Protein AF-X6M9N1-F1 (afdb_monomer_lite)

Organism: Reticulomyxa filosa (NCBI:txid46433)

Sequence (255 aa):
MNSKRDEAGRFLLATVVEKLGSQLRVHYEGWSSKWDVTSDYTKEINRFASARSISSRPAHRLQHLNNDDWVDIFLHKSSQWVTAQIKRKDQGSGQVQVSYELDQRTLLVWMHLDDVSNVVDARSKTDPSQVQSMYDYSHLSGLDANSNVGLDTGLNARSGVSPIQMQATTQPKLQDKTAHLLMDGKTVQVKMKELTLSELQDLIYEHVLKDKTWNDQMMLQIRDSQNNVVQTDKSVINAIGSGLSRFTLDWVSYG

Structure (mmCIF, N/CA/C/O backbone):
data_AF-X6M9N1-F1
#
_entry.id   AF-X6M9N1-F1
#
loop_
_atom_site.group_PDB
_atom_site.id
_atom_site.type_symbol
_atom_site.label_atom_id
_atom_site.label_alt_id
_atom_site.label_comp_id
_atom_site.label_asym_id
_atom_site.label_entity_id
_atom_site.label_seq_id
_atom_site.pdbx_PDB_ins_code
_atom_site.Cartn_x
_atom_site.Cartn_y
_atom_site.Cartn_z
_atom_site.occupancy
_atom_site.B_iso_or_equiv
_atom_site.auth_seq_id
_atom_site.auth_comp_id
_atom_site.auth_asym_id
_atom_site.auth_atom_id
_atom_site.pdbx_PDB_model_num
ATOM 1 N N . MET A 1 1 ? -19.467 -1.217 6.133 1.00 73.56 1 MET A N 1
ATOM 2 C CA . MET A 1 1 ? -18.406 -2.088 5.578 1.00 73.56 1 MET A CA 1
ATOM 3 C C . MET A 1 1 ? -17.242 -1.207 5.173 1.00 73.56 1 MET A C 1
ATOM 5 O O . MET A 1 1 ? -17.496 -0.114 4.683 1.00 73.56 1 MET A O 1
ATOM 9 N N . ASN A 1 2 ? -16.007 -1.663 5.375 1.00 89.50 2 ASN A N 1
ATOM 10 C CA . ASN A 1 2 ? -14.780 -0.936 5.034 1.00 89.50 2 ASN A CA 1
ATOM 11 C C . ASN A 1 2 ? -13.831 -1.862 4.261 1.00 89.50 2 ASN A C 1
ATOM 13 O O . ASN A 1 2 ? -14.064 -3.064 4.180 1.00 89.50 2 ASN A O 1
ATOM 17 N N . SER A 1 3 ? -12.755 -1.327 3.697 1.00 88.06 3 SER A N 1
ATOM 18 C CA . SER A 1 3 ? -11.610 -2.142 3.280 1.00 88.06 3 SER A CA 1
ATOM 19 C C . SER A 1 3 ? -10.471 -1.930 4.271 1.00 88.06 3 SER A C 1
ATOM 21 O O . SER A 1 3 ? -10.265 -0.802 4.723 1.00 88.06 3 SER A O 1
ATOM 23 N N . LYS A 1 4 ? -9.721 -2.985 4.596 1.00 95.12 4 LYS A N 1
ATOM 24 C CA . LYS A 1 4 ? -8.526 -2.884 5.442 1.00 95.12 4 LYS A CA 1
ATOM 25 C C . LYS A 1 4 ? -7.326 -3.530 4.756 1.00 95.12 4 LYS A C 1
ATOM 27 O O . LYS A 1 4 ? -7.447 -4.613 4.189 1.00 95.12 4 LYS A O 1
ATOM 32 N N . ARG A 1 5 ? -6.178 -2.857 4.822 1.00 94.25 5 ARG A N 1
ATOM 33 C CA . ARG A 1 5 ? -4.874 -3.363 4.403 1.00 94.25 5 ARG A CA 1
ATOM 34 C C . ARG A 1 5 ? -4.368 -4.407 5.403 1.00 94.25 5 ARG A C 1
ATOM 36 O O . ARG A 1 5 ? -4.173 -4.078 6.578 1.00 94.25 5 ARG A O 1
ATOM 43 N N . ASP A 1 6 ? -4.143 -5.635 4.949 1.00 93.75 6 ASP A N 1
ATOM 44 C CA . ASP A 1 6 ? -3.548 -6.715 5.742 1.00 93.75 6 ASP A CA 1
ATOM 45 C C . ASP A 1 6 ? -2.047 -6.470 6.018 1.00 93.75 6 ASP A C 1
ATOM 47 O O . ASP A 1 6 ? -1.523 -5.383 5.766 1.00 93.75 6 ASP A O 1
ATOM 51 N N . GLU A 1 7 ? -1.356 -7.434 6.627 1.00 90.88 7 GLU A N 1
ATOM 52 C CA . GLU A 1 7 ? 0.084 -7.319 6.916 1.00 90.88 7 GLU A CA 1
ATOM 53 C C . GLU A 1 7 ? 0.965 -7.475 5.669 1.00 90.88 7 GLU A C 1
ATOM 55 O O . GLU A 1 7 ? 2.083 -6.965 5.641 1.00 90.88 7 GLU A O 1
ATOM 60 N N . ALA A 1 8 ? 0.450 -8.118 4.618 1.00 90.50 8 ALA A N 1
ATOM 61 C CA . ALA A 1 8 ? 1.124 -8.258 3.330 1.00 90.50 8 ALA A CA 1
ATOM 62 C C . ALA A 1 8 ? 0.919 -7.032 2.413 1.00 90.50 8 ALA A C 1
ATOM 64 O O . ALA A 1 8 ? 1.486 -6.967 1.319 1.00 90.50 8 ALA A O 1
ATOM 65 N N . GLY A 1 9 ? 0.113 -6.055 2.841 1.00 93.50 9 GLY A N 1
ATOM 66 C CA . GLY A 1 9 ? -0.172 -4.822 2.111 1.00 93.50 9 GLY A CA 1
ATOM 67 C C . GLY A 1 9 ? -1.422 -4.868 1.227 1.00 93.50 9 GLY A C 1
ATOM 68 O O . GLY A 1 9 ? -1.720 -3.878 0.556 1.00 93.50 9 GLY A O 1
ATOM 69 N N . ARG A 1 10 ? -2.176 -5.974 1.216 1.00 96.88 10 ARG A N 1
ATOM 70 C CA . ARG A 1 10 ? -3.365 -6.146 0.371 1.00 96.88 10 ARG A CA 1
ATOM 71 C C . ARG A 1 10 ? -4.582 -5.541 1.048 1.00 96.88 10 ARG A C 1
ATOM 73 O O . ARG A 1 10 ? -4.859 -5.825 2.209 1.00 96.88 10 ARG A O 1
ATOM 80 N N . PHE A 1 11 ? -5.351 -4.736 0.324 1.00 97.62 11 PHE A N 1
ATOM 81 C CA . PHE A 1 11 ? -6.665 -4.302 0.779 1.00 97.62 11 PHE A CA 1
ATOM 82 C C . PHE A 1 11 ? -7.691 -5.402 0.548 1.00 97.62 11 PHE A C 1
ATOM 84 O O . PHE A 1 11 ? -7.965 -5.798 -0.587 1.00 97.62 11 PHE A O 1
ATOM 91 N N . LEU A 1 12 ? -8.299 -5.844 1.641 1.00 97.00 12 LEU A N 1
ATOM 92 C CA . LEU A 1 12 ? -9.369 -6.829 1.658 1.00 97.00 12 LEU A CA 1
ATOM 93 C C . LEU A 1 12 ? -10.668 -6.166 2.112 1.00 97.00 12 LEU A C 1
ATOM 95 O O . LEU A 1 12 ? -10.651 -5.195 2.878 1.00 97.00 12 LEU A O 1
ATOM 99 N N . LEU A 1 13 ? -11.797 -6.681 1.629 1.00 97.44 13 LEU A N 1
ATOM 100 C CA . LEU A 1 13 ? -13.107 -6.273 2.121 1.00 97.44 13 LEU A CA 1
ATOM 101 C C . LEU A 1 13 ? -13.276 -6.781 3.557 1.00 97.44 13 LEU A C 1
ATOM 103 O O . LEU A 1 13 ? -12.938 -7.925 3.868 1.00 97.44 13 LEU A O 1
ATOM 107 N N . ALA A 1 14 ? -13.728 -5.904 4.450 1.00 97.56 14 ALA A N 1
ATOM 108 C CA . ALA A 1 14 ? -13.761 -6.187 5.872 1.00 97.56 14 ALA A CA 1
ATOM 109 C C . ALA A 1 14 ? -14.935 -5.506 6.589 1.00 97.56 14 ALA A C 1
ATOM 111 O O . ALA A 1 14 ? -15.445 -4.448 6.197 1.00 97.56 14 ALA A O 1
ATOM 112 N N . THR A 1 15 ? -15.348 -6.104 7.700 1.00 97.81 15 THR A N 1
ATOM 113 C CA . THR A 1 15 ? -16.402 -5.583 8.568 1.00 97.81 15 THR A CA 1
ATOM 114 C C . THR A 1 15 ? -15.845 -5.346 9.963 1.00 97.81 15 THR A C 1
ATOM 116 O O . THR A 1 15 ? -15.113 -6.169 10.503 1.00 97.81 15 THR A O 1
ATOM 119 N N . VAL A 1 16 ? -16.175 -4.197 10.552 1.00 98.00 16 VAL A N 1
ATOM 120 C CA . VAL A 1 16 ? -15.885 -3.930 11.964 1.00 98.00 16 VAL A CA 1
ATOM 121 C C . VAL A 1 16 ? -16.892 -4.725 12.787 1.00 98.00 16 VAL A C 1
ATOM 123 O O . VAL A 1 16 ? -18.089 -4.468 12.683 1.00 98.00 16 VAL A O 1
ATOM 126 N N . VAL A 1 17 ? -16.411 -5.693 13.565 1.00 98.25 17 VAL A N 1
ATOM 127 C CA . VAL A 1 17 ? -17.255 -6.553 14.414 1.00 98.25 17 VAL A CA 1
ATOM 128 C C . VAL A 1 17 ? -17.319 -6.062 15.857 1.00 98.25 17 VAL A C 1
ATOM 130 O O . VAL A 1 17 ? -18.254 -6.393 16.575 1.00 98.25 17 VAL A O 1
ATOM 133 N N . GLU A 1 18 ? -16.353 -5.244 16.278 1.00 98.38 18 GLU A N 1
ATOM 134 C CA . GLU A 1 18 ? -16.309 -4.658 17.618 1.00 98.38 18 GLU A CA 1
ATOM 135 C C . GLU A 1 18 ? -15.546 -3.331 17.599 1.00 98.38 18 GLU A C 1
ATOM 137 O O . GLU A 1 18 ? -14.590 -3.166 16.835 1.00 98.38 18 GLU A O 1
ATOM 142 N N . LYS A 1 19 ? -15.954 -2.388 18.453 1.00 98.38 19 LYS A N 1
ATOM 143 C CA . LYS A 1 19 ? -15.269 -1.110 18.663 1.00 98.38 19 LYS A CA 1
ATOM 144 C C . LYS A 1 19 ? -15.129 -0.836 20.158 1.00 98.38 19 LYS A C 1
ATOM 146 O O . LYS A 1 19 ? -16.135 -0.749 20.856 1.00 98.38 19 LYS A O 1
ATOM 151 N N . LEU A 1 20 ? -13.896 -0.629 20.613 1.00 98.25 20 LEU A N 1
ATOM 152 C CA . LEU A 1 20 ? -13.546 -0.269 21.987 1.00 98.25 20 LEU A CA 1
ATOM 153 C C . LEU A 1 20 ? -12.645 0.972 21.958 1.00 98.25 20 LEU A C 1
ATOM 155 O O . LEU A 1 20 ? -11.443 0.887 21.708 1.00 98.25 20 LEU A O 1
ATOM 159 N N . GLY A 1 21 ? -13.233 2.154 22.157 1.00 97.62 21 GLY A N 1
ATOM 160 C CA . GLY A 1 21 ? -12.509 3.420 22.001 1.00 97.62 21 GLY A CA 1
ATOM 161 C C . GLY A 1 21 ? -11.984 3.602 20.571 1.00 97.62 21 GLY A C 1
ATOM 162 O O . GLY A 1 21 ? -12.773 3.620 19.620 1.00 97.62 21 GLY A O 1
ATOM 163 N N . SER A 1 22 ? -10.659 3.731 20.427 1.00 97.75 22 SER A N 1
ATOM 164 C CA . SER A 1 22 ? -9.964 3.808 19.132 1.00 97.75 22 SER A CA 1
ATOM 165 C C . SER A 1 22 ? -9.654 2.443 18.503 1.00 97.75 22 SER A C 1
ATOM 167 O O . SER A 1 22 ? -9.254 2.369 17.341 1.00 97.75 22 SER A O 1
ATOM 169 N N . GLN A 1 23 ? -9.841 1.350 19.245 1.00 98.31 23 GLN A N 1
ATOM 170 C CA . GLN A 1 23 ? -9.572 0.005 18.753 1.00 98.31 23 GLN A CA 1
ATOM 171 C C . GLN A 1 23 ? -10.789 -0.555 18.015 1.00 98.31 23 GLN A C 1
ATOM 173 O O . GLN A 1 23 ? -11.915 -0.514 18.515 1.00 98.31 23 GLN A O 1
ATOM 178 N N . LEU A 1 24 ? -10.554 -1.108 16.829 1.00 98.19 24 LEU A N 1
ATOM 179 C CA . LEU A 1 24 ? -11.534 -1.823 16.017 1.00 98.19 24 LEU A CA 1
ATOM 180 C C . LEU A 1 24 ? -11.096 -3.272 15.894 1.00 98.19 24 LEU A C 1
ATOM 182 O O . LEU A 1 24 ? -9.983 -3.534 15.435 1.00 98.19 24 LEU A O 1
ATOM 186 N N . ARG A 1 25 ? -11.984 -4.209 16.223 1.00 98.19 25 ARG A N 1
ATOM 187 C CA . ARG A 1 25 ? -11.830 -5.599 15.793 1.00 98.19 25 ARG A CA 1
ATOM 188 C C . ARG A 1 25 ? -12.438 -5.735 14.407 1.00 98.19 25 ARG A C 1
ATOM 190 O O . ARG A 1 25 ? -13.605 -5.403 14.188 1.00 98.19 25 ARG A O 1
ATOM 197 N N . VAL A 1 26 ? -11.622 -6.174 13.462 1.00 98.12 26 VAL A N 1
ATOM 198 C CA . VAL A 1 26 ? -11.947 -6.218 12.039 1.00 98.12 26 VAL A CA 1
ATOM 199 C C . VAL A 1 26 ? -11.944 -7.665 11.572 1.00 98.12 26 VAL A C 1
ATOM 201 O O . VAL A 1 26 ? -10.947 -8.364 11.735 1.00 98.12 26 VAL A O 1
ATOM 204 N N . HIS A 1 27 ? -13.055 -8.073 10.969 1.00 98.12 27 HIS A N 1
ATOM 205 C CA . HIS A 1 27 ? -13.247 -9.367 10.331 1.00 98.12 27 HIS A CA 1
ATOM 206 C C . HIS A 1 27 ? -13.092 -9.229 8.815 1.00 98.12 27 HIS A C 1
ATOM 208 O O . HIS A 1 27 ? -13.759 -8.387 8.205 1.00 98.12 27 HIS A O 1
ATOM 214 N N . TYR A 1 28 ? -12.233 -10.041 8.202 1.00 97.44 28 TYR A N 1
ATOM 215 C CA . TYR A 1 28 ? -12.064 -10.075 6.747 1.00 97.44 28 TYR A CA 1
ATOM 216 C C . TYR A 1 28 ? -13.108 -10.987 6.099 1.00 97.44 28 TYR A C 1
ATOM 218 O O . TYR A 1 28 ? -13.333 -12.108 6.550 1.00 97.44 28 TYR A O 1
ATOM 226 N N . GLU A 1 29 ? -13.736 -10.521 5.022 1.00 96.44 29 GLU A N 1
ATOM 227 C CA . GLU A 1 29 ? -14.792 -11.277 4.350 1.00 96.44 29 GLU A CA 1
ATOM 228 C C . GLU A 1 29 ? -14.259 -12.584 3.744 1.00 96.44 29 GLU A C 1
ATOM 230 O O . GLU A 1 29 ? -13.249 -12.594 3.041 1.00 96.44 29 GLU A O 1
ATOM 235 N N . GLY A 1 30 ? -14.945 -13.697 4.027 1.00 95.75 30 GLY A N 1
ATOM 236 C CA . GLY A 1 30 ? -14.565 -15.037 3.567 1.00 95.75 30 GLY A CA 1
ATOM 237 C C . GLY A 1 30 ? -13.480 -15.723 4.406 1.00 95.75 30 GLY A C 1
ATOM 238 O O . GLY A 1 30 ? -13.087 -16.844 4.089 1.00 95.75 30 GLY A O 1
ATOM 239 N N . TRP A 1 31 ? -12.995 -15.084 5.474 1.00 96.44 31 TRP A N 1
ATOM 240 C CA . TRP A 1 31 ? -11.985 -15.651 6.365 1.00 96.44 31 TRP A CA 1
ATOM 241 C C . TRP A 1 31 ? -12.632 -16.162 7.656 1.00 96.44 31 TRP A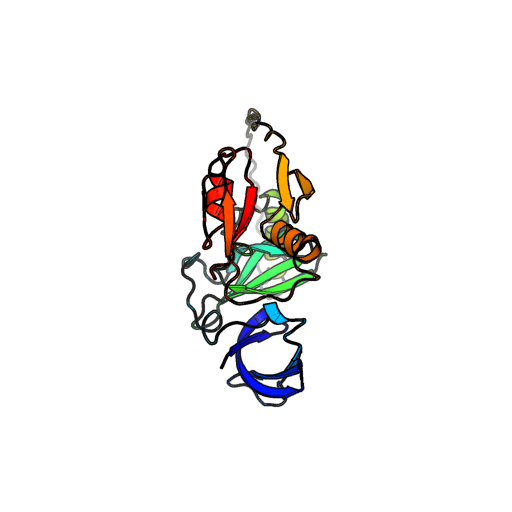 C 1
ATOM 243 O O . TRP A 1 31 ? -13.711 -15.737 8.054 1.00 96.44 31 TRP A O 1
ATOM 253 N N . SER A 1 32 ? -11.979 -17.107 8.332 1.00 97.56 32 SER A N 1
ATOM 254 C CA . SER A 1 32 ? -12.412 -17.547 9.666 1.00 97.56 32 SER A CA 1
ATOM 255 C C . SER A 1 32 ? -12.163 -16.449 10.706 1.00 97.56 32 SER A C 1
ATOM 257 O O . SER A 1 32 ? -11.137 -15.776 10.642 1.00 97.56 32 SER A O 1
ATOM 259 N N . SER A 1 33 ? -13.037 -16.335 11.713 1.00 97.25 33 SER A 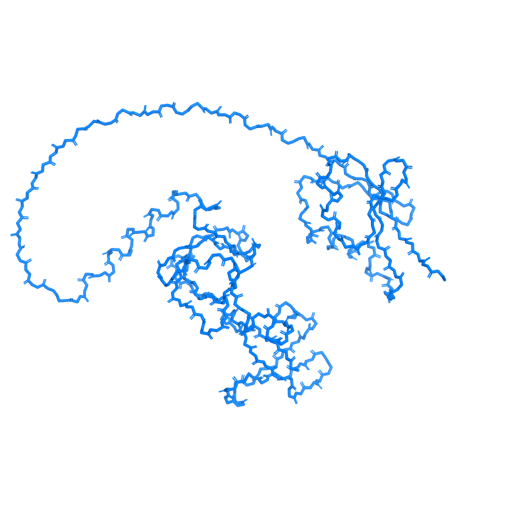N 1
ATOM 260 C CA . SER A 1 33 ? -12.924 -15.354 12.808 1.00 97.25 33 SER A CA 1
ATOM 261 C C . SER A 1 33 ? -11.639 -15.457 13.638 1.00 97.25 33 SER A C 1
ATOM 263 O O . SER A 1 33 ? -11.263 -14.507 14.317 1.00 97.25 33 SER A O 1
ATOM 265 N N . LYS A 1 34 ? -10.906 -16.576 13.562 1.00 96.81 34 LYS A N 1
ATOM 266 C CA . LYS A 1 34 ? -9.565 -16.690 14.164 1.00 96.81 34 LYS A CA 1
ATOM 267 C C . LYS A 1 34 ? -8.531 -15.741 13.538 1.00 96.81 34 LYS A C 1
ATOM 269 O O . LYS A 1 34 ? -7.466 -15.553 14.111 1.00 96.81 34 LYS A O 1
ATOM 274 N N . TRP A 1 35 ? -8.828 -15.210 12.351 1.00 96.12 35 TRP A N 1
ATOM 275 C CA . TRP A 1 35 ? -8.018 -14.223 11.638 1.00 96.12 35 TRP A CA 1
ATOM 276 C C . TRP A 1 35 ? -8.533 -12.793 11.832 1.00 96.12 35 TRP A C 1
ATOM 278 O O . TRP A 1 35 ? -8.061 -11.880 11.152 1.00 96.12 35 TRP A O 1
ATOM 288 N N . ASP A 1 36 ? -9.505 -12.590 12.725 1.00 97.62 36 ASP A N 1
ATOM 289 C CA . ASP A 1 36 ? -9.910 -11.250 13.125 1.00 97.62 36 ASP A CA 1
ATOM 290 C C . ASP A 1 36 ? -8.717 -10.530 13.748 1.00 97.62 36 ASP A C 1
ATOM 292 O O . ASP A 1 36 ? -7.940 -11.098 14.517 1.00 97.62 36 ASP A O 1
ATOM 296 N N . VAL A 1 37 ? -8.587 -9.249 13.430 1.00 97.56 37 VAL A N 1
ATOM 297 C CA . VAL A 1 37 ? -7.468 -8.428 13.890 1.00 97.56 37 VAL A CA 1
ATOM 298 C C . VAL A 1 37 ? -7.976 -7.200 14.617 1.00 97.56 37 VAL A C 1
ATOM 300 O O . VAL A 1 37 ? -8.898 -6.526 14.156 1.00 97.56 37 VAL A O 1
ATOM 303 N N . THR A 1 38 ? -7.332 -6.869 15.729 1.00 97.88 38 THR A N 1
ATOM 304 C CA . THR A 1 38 ? -7.534 -5.592 16.415 1.00 97.88 38 THR A CA 1
ATOM 305 C C . THR A 1 38 ? -6.620 -4.538 15.797 1.00 97.88 38 THR A C 1
ATOM 307 O O . THR A 1 38 ? -5.459 -4.810 15.506 1.00 97.88 38 THR A O 1
ATOM 310 N N . SER A 1 39 ? -7.146 -3.343 15.547 1.00 97.44 39 SER A N 1
ATOM 311 C CA . SER A 1 39 ? -6.437 -2.255 14.870 1.00 97.44 39 SER A CA 1
ATOM 312 C C . SER A 1 39 ? -6.838 -0.915 15.464 1.00 97.44 39 SER A C 1
ATOM 314 O O . SER A 1 39 ? -8.014 -0.694 15.746 1.00 97.44 39 SER A O 1
ATOM 316 N N . ASP A 1 40 ? -5.869 -0.030 15.668 1.00 97.56 40 ASP A N 1
ATOM 317 C CA . ASP A 1 40 ? -6.103 1.303 16.224 1.00 97.56 40 ASP A CA 1
ATOM 318 C C . ASP A 1 40 ? -6.209 2.307 15.074 1.00 97.56 40 ASP A C 1
ATOM 320 O O . ASP A 1 40 ? -5.200 2.698 14.481 1.00 97.56 40 ASP A O 1
ATOM 324 N N . TYR A 1 41 ? -7.431 2.731 14.737 1.00 96.69 41 TYR A N 1
ATOM 325 C CA . TYR A 1 41 ? -7.649 3.585 13.562 1.00 96.69 41 TYR A CA 1
ATOM 326 C C . TYR A 1 41 ? -7.027 4.976 13.703 1.00 96.69 41 TYR A C 1
ATOM 328 O O . TYR A 1 41 ? -6.868 5.664 12.699 1.00 96.69 41 TYR A O 1
ATOM 336 N N . THR A 1 42 ? -6.662 5.397 14.918 1.00 96.44 42 THR A N 1
ATOM 337 C CA . THR A 1 42 ? -5.982 6.683 15.138 1.00 96.44 42 THR A CA 1
ATOM 338 C C . THR A 1 42 ? -4.503 6.627 14.761 1.00 96.44 42 THR A C 1
ATOM 340 O O . THR A 1 42 ? -3.929 7.644 14.388 1.00 96.44 42 THR A O 1
ATOM 343 N N . LYS A 1 43 ? -3.894 5.436 14.811 1.00 96.75 43 LYS A N 1
ATOM 344 C CA . LYS A 1 43 ? -2.479 5.204 14.480 1.00 96.75 43 LYS A CA 1
ATOM 345 C C . LYS A 1 43 ? -2.290 4.602 13.093 1.00 96.75 43 LYS A C 1
ATOM 347 O O . LYS A 1 43 ? -1.252 4.789 12.472 1.00 96.75 43 LYS A O 1
ATOM 352 N N . GLU A 1 44 ? -3.288 3.866 12.615 1.00 94.88 44 GLU A N 1
ATOM 353 C CA . GLU A 1 44 ? -3.213 3.067 11.393 1.00 94.88 44 GLU A CA 1
ATOM 354 C C . GLU A 1 44 ? -4.227 3.524 10.337 1.00 94.88 44 GLU A C 1
ATOM 356 O O . GLU A 1 44 ? -4.723 2.711 9.556 1.00 94.88 44 GLU A O 1
ATOM 361 N N . ILE A 1 45 ? -4.579 4.814 10.308 1.00 95.12 45 ILE A N 1
ATOM 362 C CA . ILE A 1 45 ? -5.634 5.331 9.421 1.00 95.12 45 ILE A CA 1
ATOM 363 C C . ILE A 1 45 ? -5.377 5.005 7.941 1.00 95.12 45 ILE A C 1
ATOM 365 O O . ILE A 1 45 ? -6.302 4.676 7.203 1.00 95.12 45 ILE A O 1
ATOM 369 N N . ASN A 1 46 ? -4.106 4.981 7.530 1.00 92.69 46 ASN A N 1
ATOM 370 C CA . ASN A 1 46 ? -3.656 4.623 6.183 1.00 92.69 46 ASN A CA 1
ATOM 371 C C . ASN A 1 46 ? -3.924 3.155 5.795 1.00 92.69 46 ASN A C 1
ATOM 373 O O . ASN A 1 46 ? -3.810 2.797 4.621 1.00 92.69 46 ASN A O 1
ATOM 377 N N . ARG A 1 47 ? -4.267 2.288 6.755 1.00 95.31 47 ARG A N 1
ATOM 378 C CA . ARG A 1 47 ? -4.683 0.904 6.496 1.00 95.31 47 ARG A CA 1
ATOM 379 C C . ARG A 1 47 ? -6.168 0.790 6.190 1.00 95.31 47 ARG A C 1
ATOM 381 O O . ARG A 1 47 ? -6.587 -0.276 5.753 1.00 95.31 47 ARG A O 1
ATOM 388 N N . PHE A 1 48 ? -6.963 1.832 6.407 1.00 96.25 48 PHE A N 1
ATOM 389 C CA . PHE A 1 48 ? -8.399 1.808 6.165 1.00 96.25 48 PHE A CA 1
ATOM 390 C C . PHE A 1 48 ? -8.741 2.536 4.870 1.00 96.25 48 PHE A C 1
ATOM 392 O O . PHE A 1 48 ? -8.160 3.559 4.523 1.00 96.25 48 PHE A O 1
ATOM 399 N N . ALA A 1 49 ? -9.716 2.001 4.149 1.00 96.12 49 ALA A N 1
ATOM 400 C CA . ALA A 1 49 ? -10.310 2.648 2.993 1.00 96.12 49 ALA A CA 1
ATOM 401 C C . ALA A 1 49 ? -11.816 2.387 2.979 1.00 96.12 49 ALA A C 1
ATOM 403 O O . ALA A 1 49 ? -12.320 1.484 3.657 1.00 96.12 49 ALA A O 1
ATOM 404 N N . SER A 1 50 ? -12.544 3.156 2.170 1.00 96.69 50 SER A N 1
ATOM 405 C CA . SER A 1 50 ? -13.954 2.863 1.912 1.00 96.69 50 SER A CA 1
ATOM 406 C C . SER A 1 50 ? -14.110 1.433 1.374 1.00 96.69 50 SER A C 1
ATOM 408 O O . SER A 1 50 ? -13.218 0.882 0.716 1.00 96.69 50 SER A O 1
ATOM 410 N N . ALA A 1 51 ? -15.231 0.777 1.679 1.00 95.75 51 ALA A N 1
ATOM 411 C CA . ALA A 1 51 ? -15.504 -0.545 1.117 1.00 95.75 51 ALA A CA 1
ATOM 412 C C . ALA A 1 51 ? -15.419 -0.503 -0.413 1.00 95.75 51 ALA A C 1
ATOM 414 O O . ALA A 1 51 ? -15.947 0.415 -1.038 1.00 95.75 51 ALA A O 1
ATOM 415 N N . ARG A 1 52 ? -14.751 -1.503 -1.002 1.00 94.81 52 ARG A N 1
ATOM 416 C CA . ARG A 1 52 ? -14.600 -1.700 -2.456 1.00 94.81 52 ARG A CA 1
ATOM 417 C C . ARG A 1 52 ? -13.847 -0.598 -3.211 1.00 94.81 52 ARG A C 1
ATOM 419 O O . ARG A 1 52 ? -13.573 -0.782 -4.391 1.00 94.81 52 ARG A O 1
ATOM 426 N N . SER A 1 53 ? -13.445 0.500 -2.566 1.00 96.31 53 SER A N 1
ATOM 427 C CA . SER A 1 53 ? -12.744 1.600 -3.247 1.00 96.31 53 SER A CA 1
ATOM 428 C C . SER A 1 53 ? -11.333 1.226 -3.709 1.00 96.31 53 SER A C 1
ATOM 430 O O . SER A 1 53 ? -10.814 1.859 -4.624 1.00 96.31 53 SER A O 1
ATOM 432 N N . ILE A 1 54 ? -10.723 0.216 -3.080 1.00 96.19 54 ILE A N 1
ATOM 433 C CA . ILE A 1 54 ? -9.424 -0.362 -3.466 1.00 96.19 54 ILE A CA 1
ATOM 434 C C . ILE A 1 54 ? -9.544 -1.884 -3.626 1.00 96.19 54 ILE A C 1
ATOM 436 O O . ILE A 1 54 ? -9.108 -2.434 -4.629 1.00 96.19 54 ILE A O 1
ATOM 440 N N . SER A 1 55 ? -10.194 -2.561 -2.674 1.00 96.31 55 SER A N 1
ATOM 441 C CA . SER A 1 55 ? -10.299 -4.030 -2.615 1.00 96.31 55 SER A CA 1
ATOM 442 C C . SER A 1 55 ? -11.060 -4.685 -3.774 1.00 96.31 55 SER A C 1
ATOM 444 O O . SER A 1 55 ? -10.926 -5.884 -3.984 1.00 96.31 55 SER A O 1
ATOM 446 N N . SER A 1 56 ? -11.866 -3.932 -4.526 1.00 96.44 56 SER A N 1
ATOM 447 C CA . SER A 1 56 ? -12.637 -4.445 -5.675 1.00 96.44 56 SER A CA 1
ATOM 448 C C . SER A 1 56 ? -12.646 -3.472 -6.851 1.00 96.44 56 SER A C 1
ATOM 450 O O . SER A 1 56 ? -13.466 -3.587 -7.758 1.00 96.44 56 SER A O 1
ATOM 452 N N . ARG A 1 57 ? -11.780 -2.458 -6.811 1.00 97.06 57 ARG A N 1
ATOM 453 C CA . ARG A 1 57 ? -11.688 -1.456 -7.865 1.00 97.06 57 ARG A CA 1
ATOM 454 C C . ARG A 1 57 ? -10.727 -1.977 -8.932 1.00 97.06 57 ARG A C 1
ATOM 456 O O . ARG A 1 57 ? -9.586 -2.257 -8.582 1.00 97.06 57 ARG A O 1
ATOM 463 N N . PRO A 1 58 ? -11.127 -2.096 -10.208 1.00 97.94 58 PRO A N 1
ATOM 464 C CA . PRO A 1 58 ? -10.193 -2.408 -11.286 1.00 97.94 58 PRO A CA 1
ATOM 465 C C . PRO A 1 58 ? -9.137 -1.310 -11.464 1.00 97.94 58 PRO A C 1
ATOM 467 O O . PRO A 1 58 ? -9.401 -0.133 -11.206 1.00 97.94 58 PRO A O 1
ATOM 470 N N . ALA A 1 59 ? -7.952 -1.684 -11.946 1.00 97.50 59 ALA A N 1
ATOM 471 C CA . ALA A 1 59 ? -6.945 -0.710 -12.353 1.00 97.50 59 ALA A CA 1
ATOM 472 C C . ALA A 1 59 ? -7.397 0.037 -13.617 1.00 97.50 59 ALA A C 1
ATOM 474 O O . ALA A 1 59 ? -7.909 -0.568 -14.560 1.00 97.50 59 ALA A O 1
ATOM 475 N N . HIS A 1 60 ? -7.165 1.344 -13.651 1.00 97.88 60 HIS A N 1
ATOM 476 C CA . HIS A 1 60 ? -7.358 2.206 -14.820 1.00 97.88 60 HIS A CA 1
ATOM 477 C C . HIS A 1 60 ? -6.022 2.514 -15.503 1.00 97.88 60 HIS A C 1
ATOM 479 O O . HIS A 1 60 ? -5.978 2.782 -16.700 1.00 97.88 60 HIS A O 1
ATOM 485 N N . ARG A 1 61 ? -4.922 2.455 -14.746 1.00 97.06 61 ARG A N 1
ATOM 486 C CA . ARG A 1 61 ? -3.549 2.574 -15.239 1.00 97.06 61 ARG A CA 1
ATOM 487 C C . ARG A 1 61 ? -2.914 1.202 -15.418 1.00 97.06 61 ARG A C 1
ATOM 489 O O . ARG A 1 61 ? -3.320 0.235 -14.779 1.00 97.06 61 ARG A O 1
ATOM 496 N N . LEU A 1 62 ? -1.889 1.147 -16.272 1.00 97.00 62 LEU A N 1
ATOM 497 C CA . LEU A 1 62 ? -1.015 -0.021 -16.428 1.00 97.00 62 LEU A CA 1
ATOM 498 C C . LEU A 1 62 ? -1.782 -1.335 -16.697 1.00 97.00 62 LEU A C 1
ATOM 500 O O . LEU A 1 62 ? -1.363 -2.415 -16.297 1.00 97.00 62 LEU A O 1
ATOM 504 N N . GLN A 1 63 ? -2.928 -1.248 -17.383 1.00 97.38 63 GLN A N 1
ATOM 505 C CA . GLN A 1 63 ? -3.803 -2.398 -17.650 1.00 97.38 63 GLN A CA 1
ATOM 506 C C . GLN A 1 63 ? -3.150 -3.456 -18.547 1.00 97.38 63 GLN A C 1
ATOM 508 O O . GLN A 1 63 ? -3.561 -4.613 -18.526 1.00 97.38 63 GLN A O 1
ATOM 513 N N . HIS A 1 64 ? -2.143 -3.049 -19.321 1.00 96.62 64 HIS A N 1
ATOM 514 C CA . HIS A 1 64 ? -1.386 -3.913 -20.217 1.00 96.62 64 HIS A CA 1
ATOM 515 C C . HIS A 1 64 ? -0.402 -4.833 -19.479 1.00 96.62 64 HIS A C 1
ATOM 517 O O . HIS A 1 64 ? 0.045 -5.807 -20.075 1.00 96.62 64 HIS A O 1
ATOM 523 N N . LEU A 1 65 ? -0.085 -4.544 -18.210 1.00 97.19 65 LEU A N 1
ATOM 524 C CA . LEU A 1 65 ? 0.845 -5.346 -17.419 1.00 97.19 65 LEU A CA 1
ATOM 525 C C . LEU A 1 65 ? 0.214 -6.668 -16.978 1.00 97.19 65 LEU A C 1
ATOM 527 O O . LEU A 1 65 ? -0.937 -6.711 -16.531 1.00 97.19 65 LEU A O 1
ATOM 531 N N . ASN A 1 66 ? 0.989 -7.739 -17.030 1.00 97.75 66 ASN A N 1
ATOM 532 C CA . ASN A 1 66 ? 0.637 -9.110 -16.685 1.00 97.75 66 ASN A CA 1
ATOM 533 C C . ASN A 1 66 ? 1.530 -9.639 -15.554 1.00 97.75 66 ASN A C 1
ATOM 535 O O . ASN A 1 66 ? 2.338 -8.912 -14.980 1.00 97.75 66 ASN A O 1
ATOM 539 N N . ASN A 1 67 ? 1.342 -10.908 -15.186 1.00 98.06 67 ASN A N 1
ATOM 540 C CA . ASN A 1 67 ? 2.318 -11.584 -14.335 1.00 98.06 67 ASN A CA 1
ATOM 541 C C . ASN A 1 67 ? 3.671 -11.634 -15.059 1.00 98.06 67 ASN A C 1
ATOM 543 O O . ASN A 1 67 ? 3.718 -11.718 -16.282 1.00 98.06 67 ASN A O 1
ATOM 547 N N . ASP A 1 68 ? 4.739 -11.583 -14.277 1.00 96.88 68 ASP A N 1
ATOM 548 C CA . ASP A 1 68 ? 6.145 -11.549 -14.675 1.00 96.88 68 ASP A CA 1
ATOM 549 C C . ASP A 1 68 ? 6.623 -10.264 -15.373 1.00 96.88 68 ASP A C 1
ATOM 551 O O . ASP A 1 68 ? 7.835 -10.091 -15.531 1.00 96.88 68 ASP A O 1
ATOM 555 N N . ASP A 1 69 ? 5.723 -9.322 -15.675 1.00 96.94 69 ASP A N 1
ATOM 556 C CA . ASP A 1 69 ? 6.091 -7.966 -16.092 1.00 96.94 69 ASP A CA 1
ATOM 557 C C . ASP A 1 69 ? 6.713 -7.167 -14.936 1.00 96.94 69 ASP A C 1
ATOM 559 O O . ASP A 1 69 ? 6.560 -7.489 -13.753 1.00 96.94 69 ASP A O 1
ATOM 563 N N . TRP A 1 70 ? 7.418 -6.093 -15.281 1.00 97.62 70 TRP A N 1
ATOM 564 C CA . TRP A 1 70 ? 8.141 -5.248 -14.333 1.00 97.62 70 TRP A CA 1
ATOM 565 C C . TRP A 1 70 ? 7.415 -3.922 -14.093 1.00 97.62 70 TRP A C 1
ATOM 567 O O . TRP A 1 70 ? 6.724 -3.410 -14.970 1.00 97.62 70 TRP A O 1
ATOM 577 N N . VAL A 1 71 ? 7.613 -3.346 -12.910 1.00 97.69 71 VAL A N 1
ATOM 578 C CA . VAL A 1 71 ? 7.172 -2.000 -12.514 1.00 97.69 71 VAL A CA 1
ATOM 579 C C . VAL A 1 71 ? 8.237 -1.346 -11.644 1.00 97.69 71 VAL A C 1
ATOM 581 O O . VAL A 1 71 ? 9.012 -2.051 -11.002 1.00 97.69 71 VAL A O 1
ATOM 584 N N . ASP A 1 72 ? 8.245 -0.016 -11.556 1.00 97.38 72 ASP A N 1
ATOM 585 C CA . ASP A 1 72 ? 9.015 0.667 -10.513 1.00 97.38 72 ASP A CA 1
ATOM 586 C C . ASP A 1 72 ? 8.080 1.023 -9.354 1.00 97.38 72 ASP A C 1
ATOM 588 O O . ASP A 1 72 ? 6.980 1.553 -9.559 1.00 97.38 72 ASP A O 1
ATOM 592 N N . ILE A 1 73 ? 8.526 0.740 -8.131 1.00 97.44 73 ILE A N 1
ATOM 593 C CA . ILE A 1 73 ? 7.745 0.923 -6.908 1.00 97.44 73 ILE A CA 1
ATOM 594 C C . ILE A 1 73 ? 8.479 1.818 -5.915 1.00 97.44 73 ILE A C 1
ATOM 596 O O . ILE A 1 73 ? 9.699 1.726 -5.782 1.00 97.44 73 ILE A O 1
ATOM 600 N N . PHE A 1 74 ? 7.750 2.666 -5.191 1.00 96.44 74 PHE A N 1
ATOM 601 C CA . PHE A 1 74 ? 8.334 3.512 -4.150 1.00 96.44 74 PHE A CA 1
ATOM 602 C C . PHE A 1 74 ? 8.253 2.840 -2.776 1.00 96.44 74 PHE A C 1
ATOM 604 O O . PHE A 1 74 ? 7.179 2.484 -2.287 1.00 96.44 74 PHE A O 1
ATOM 611 N N . LEU A 1 75 ? 9.401 2.683 -2.122 1.00 94.19 75 LEU A N 1
ATOM 612 C CA . LEU A 1 75 ? 9.515 2.097 -0.792 1.00 94.19 75 LEU A CA 1
ATOM 613 C C . LEU A 1 75 ? 9.629 3.199 0.263 1.00 94.19 75 LEU A C 1
ATOM 615 O O . LEU A 1 75 ? 10.727 3.677 0.541 1.00 94.19 75 LEU A O 1
ATOM 619 N N . HIS A 1 76 ? 8.519 3.548 0.917 1.00 90.19 76 HIS A N 1
ATOM 620 C CA . HIS A 1 76 ? 8.490 4.616 1.929 1.00 90.19 76 HIS A CA 1
ATOM 621 C C . HIS A 1 76 ? 9.513 4.451 3.065 1.00 90.19 76 HIS A C 1
ATOM 623 O O . HIS A 1 76 ? 10.048 5.442 3.542 1.00 90.19 76 HIS A O 1
ATOM 629 N N . LYS A 1 77 ? 9.810 3.218 3.503 1.00 89.88 77 LYS A N 1
ATOM 630 C CA . LYS A 1 77 ? 10.766 2.976 4.604 1.00 89.88 77 LYS A CA 1
ATOM 631 C C . LYS A 1 77 ? 12.196 3.399 4.263 1.00 89.88 77 LYS A C 1
ATOM 633 O O . LYS A 1 77 ? 12.946 3.766 5.157 1.00 89.88 77 LYS A O 1
ATOM 638 N N . SER A 1 78 ? 12.562 3.305 2.991 1.00 91.56 78 SER A N 1
ATOM 639 C CA . SER A 1 78 ? 13.899 3.614 2.476 1.00 91.56 78 SER A CA 1
ATOM 640 C C . SER A 1 78 ? 13.909 4.843 1.564 1.00 91.56 78 SER A C 1
ATOM 642 O O . SER A 1 78 ? 14.953 5.178 1.021 1.00 91.56 78 SER A O 1
ATOM 644 N N . SER A 1 79 ? 12.755 5.487 1.362 1.00 93.81 79 SER A N 1
ATOM 645 C CA . SER A 1 79 ? 12.558 6.637 0.472 1.00 93.81 79 SER A CA 1
ATOM 646 C C . SER A 1 79 ? 13.185 6.469 -0.918 1.00 93.81 79 SER A C 1
ATOM 648 O O . SER A 1 79 ? 13.766 7.405 -1.462 1.00 93.81 79 SER A O 1
ATOM 650 N N . GLN A 1 80 ? 13.075 5.274 -1.502 1.00 94.44 80 GLN A N 1
ATOM 651 C CA . GLN A 1 80 ? 13.714 4.940 -2.779 1.00 94.44 80 GLN A CA 1
ATOM 652 C C . GLN A 1 80 ? 12.736 4.270 -3.742 1.00 94.44 80 GLN A C 1
ATOM 654 O O . GLN A 1 80 ? 11.821 3.561 -3.317 1.00 94.44 80 GLN A O 1
ATOM 659 N N . TRP A 1 81 ? 12.962 4.478 -5.038 1.00 95.94 81 TRP A N 1
ATOM 660 C CA . TRP A 1 81 ? 12.321 3.706 -6.098 1.00 95.94 81 TRP A CA 1
ATOM 661 C C . TRP A 1 81 ? 13.124 2.432 -6.350 1.00 95.94 81 TRP A C 1
ATOM 663 O O . TRP A 1 81 ? 14.346 2.499 -6.450 1.00 95.94 81 TRP A O 1
ATOM 673 N N . VAL A 1 82 ? 12.447 1.292 -6.462 1.00 95.50 82 VAL A N 1
ATOM 674 C CA . VAL A 1 82 ? 13.062 0.011 -6.832 1.00 95.50 82 VAL A CA 1
ATOM 675 C C . VAL A 1 82 ? 12.271 -0.642 -7.951 1.00 95.50 82 VAL A C 1
ATOM 677 O O . VAL A 1 82 ? 11.049 -0.509 -8.011 1.00 95.50 82 VAL A O 1
ATOM 680 N N . THR A 1 83 ? 12.954 -1.370 -8.827 1.00 96.38 83 THR A N 1
ATOM 681 C CA . THR A 1 83 ? 12.289 -2.177 -9.848 1.00 96.38 83 THR A CA 1
ATOM 682 C C . THR A 1 83 ? 11.771 -3.455 -9.193 1.00 96.38 83 THR A C 1
ATOM 684 O O . THR A 1 83 ? 12.475 -4.102 -8.417 1.00 96.38 83 THR A O 1
ATOM 687 N N . ALA A 1 84 ? 10.529 -3.818 -9.485 1.00 97.12 84 ALA A N 1
ATOM 688 C CA . ALA A 1 84 ? 9.850 -4.965 -8.911 1.00 97.12 84 ALA A CA 1
ATOM 689 C C . ALA A 1 84 ? 9.118 -5.758 -9.996 1.00 97.12 84 ALA A C 1
ATOM 691 O O . ALA A 1 84 ? 8.589 -5.188 -10.949 1.00 97.12 84 ALA A O 1
ATOM 692 N N . GLN A 1 85 ? 9.073 -7.078 -9.846 1.00 97.88 85 GLN A N 1
ATOM 693 C CA . GLN A 1 85 ? 8.375 -7.963 -10.774 1.00 97.88 85 GLN A CA 1
ATOM 694 C C . GLN A 1 85 ? 6.972 -8.271 -10.261 1.00 97.88 85 GLN A C 1
ATOM 696 O O . GLN A 1 85 ? 6.810 -8.649 -9.101 1.00 97.88 85 GLN A O 1
ATOM 701 N N . ILE A 1 86 ? 5.955 -8.174 -11.112 1.00 98.44 86 ILE A N 1
ATOM 702 C CA . ILE A 1 86 ? 4.591 -8.584 -10.782 1.00 98.44 86 ILE A CA 1
ATOM 703 C C . ILE A 1 86 ? 4.557 -10.107 -10.673 1.00 98.44 86 ILE A C 1
ATOM 705 O O . ILE A 1 86 ? 4.710 -10.817 -11.655 1.00 98.44 86 ILE A O 1
ATOM 709 N N . LYS A 1 87 ? 4.320 -10.635 -9.475 1.00 98.06 87 LYS A N 1
ATOM 710 C CA . LYS A 1 87 ? 4.202 -12.082 -9.246 1.00 98.06 87 LYS A CA 1
ATOM 711 C C . LYS A 1 87 ? 2.768 -12.571 -9.317 1.00 98.06 87 LYS A C 1
ATOM 713 O O . LYS A 1 87 ? 2.529 -13.709 -9.715 1.00 98.06 87 LYS A O 1
ATOM 718 N N . ARG A 1 88 ? 1.810 -11.749 -8.880 1.00 98.25 88 ARG A N 1
ATOM 719 C CA . ARG A 1 88 ? 0.382 -12.093 -8.883 1.00 98.25 88 ARG A CA 1
ATOM 720 C C . ARG A 1 88 ? -0.472 -10.860 -9.128 1.00 98.25 88 ARG A C 1
ATOM 722 O O . ARG A 1 88 ? -0.152 -9.780 -8.639 1.00 98.25 88 ARG A O 1
ATOM 729 N N . LYS A 1 89 ? -1.610 -11.048 -9.789 1.00 98.25 89 LYS A N 1
ATOM 730 C CA . LYS A 1 89 ? -2.692 -10.062 -9.880 1.00 98.25 89 LYS A CA 1
ATOM 731 C C . LYS A 1 89 ? -3.883 -10.552 -9.068 1.00 98.25 89 LYS A C 1
ATOM 733 O O . LYS A 1 89 ? -4.203 -11.740 -9.088 1.00 98.25 89 LYS A O 1
ATOM 738 N N . ASP A 1 90 ? -4.516 -9.647 -8.337 1.00 97.56 90 ASP A N 1
ATOM 739 C CA . ASP A 1 90 ? -5.748 -9.954 -7.625 1.00 97.56 90 ASP A CA 1
ATOM 740 C C . ASP A 1 90 ? -6.911 -10.141 -8.608 1.00 97.56 90 ASP A C 1
ATOM 742 O O . ASP A 1 90 ? -7.055 -9.393 -9.577 1.00 97.56 90 ASP A O 1
ATOM 746 N N . GLN A 1 91 ? -7.764 -11.132 -8.358 1.00 94.69 91 GLN A N 1
ATOM 747 C CA . GLN A 1 91 ? -8.913 -11.385 -9.217 1.00 94.69 91 GLN A CA 1
ATOM 748 C C . GLN A 1 91 ? -10.024 -10.384 -8.883 1.00 94.69 91 GLN A C 1
ATOM 750 O O . GLN A 1 91 ? -10.669 -10.476 -7.843 1.00 94.69 91 GLN A O 1
ATOM 755 N N . GLY A 1 92 ? -10.267 -9.433 -9.786 1.00 94.25 92 GLY A N 1
ATOM 756 C CA . GLY A 1 92 ? -11.355 -8.459 -9.645 1.00 94.25 92 GLY A CA 1
ATOM 757 C C . GLY A 1 92 ? -10.964 -7.139 -8.980 1.00 94.25 92 GLY A C 1
ATOM 758 O O . GLY A 1 92 ? -11.839 -6.320 -8.705 1.00 94.25 92 GLY A O 1
ATOM 759 N N . SER A 1 93 ? -9.673 -6.886 -8.764 1.00 97.69 93 SER A N 1
ATOM 760 C CA . SER A 1 93 ? -9.181 -5.553 -8.412 1.00 97.69 93 SER A CA 1
ATOM 761 C C . SER A 1 93 ? -7.920 -5.195 -9.202 1.00 97.69 93 SER A C 1
ATOM 763 O O . SER A 1 93 ? -7.344 -6.021 -9.906 1.00 97.69 93 SER A O 1
ATOM 765 N N . GLY A 1 94 ? -7.495 -3.937 -9.116 1.00 98.00 94 GLY A N 1
ATOM 766 C CA . GLY A 1 94 ? -6.240 -3.440 -9.667 1.00 98.00 94 GLY A CA 1
ATOM 767 C C . GLY A 1 94 ? -5.028 -3.720 -8.783 1.00 98.00 94 GLY A C 1
ATOM 768 O O . GLY A 1 94 ? -3.981 -3.106 -8.989 1.00 98.00 94 GLY A O 1
ATOM 769 N N . GLN A 1 95 ? -5.173 -4.576 -7.766 1.00 98.50 95 GLN A N 1
ATOM 770 C CA . GLN A 1 95 ? -4.093 -4.915 -6.852 1.00 98.50 95 GLN A CA 1
ATOM 771 C C . GLN A 1 95 ? -3.160 -5.959 -7.462 1.00 98.50 95 GLN A C 1
ATOM 773 O O . GLN A 1 95 ? -3.596 -6.952 -8.044 1.00 98.50 95 GLN A O 1
ATOM 778 N N . VAL A 1 96 ? -1.863 -5.756 -7.277 1.00 98.44 96 VAL A N 1
ATOM 779 C CA . VAL A 1 96 ? -0.805 -6.666 -7.703 1.00 98.44 96 VAL A CA 1
ATOM 780 C C . VAL A 1 96 ? 0.119 -6.966 -6.534 1.00 98.44 96 VAL A C 1
ATOM 782 O O . VAL A 1 96 ? 0.384 -6.094 -5.706 1.00 98.44 96 VAL A O 1
ATOM 785 N N . GLN A 1 97 ? 0.594 -8.204 -6.461 1.00 98.44 97 GLN A N 1
ATOM 786 C CA . GLN A 1 97 ? 1.702 -8.592 -5.606 1.00 98.44 97 GLN A CA 1
ATOM 787 C C . GLN A 1 97 ? 2.977 -8.479 -6.422 1.00 98.44 97 GLN A C 1
ATOM 789 O O . GLN A 1 97 ? 3.112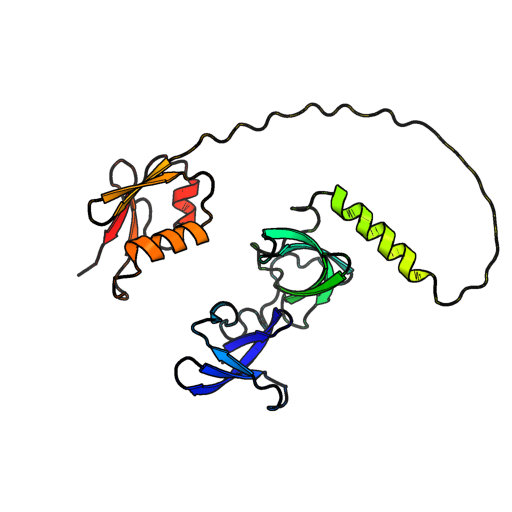 -9.152 -7.446 1.00 98.44 97 GLN A O 1
ATOM 794 N N . VAL A 1 98 ? 3.911 -7.667 -5.954 1.00 98.00 98 VAL A N 1
ATOM 795 C CA . VAL A 1 98 ? 5.211 -7.486 -6.594 1.00 98.00 98 VAL A CA 1
ATOM 796 C C . VAL A 1 98 ? 6.318 -8.053 -5.719 1.00 98.00 98 VAL A C 1
ATOM 798 O O . VAL A 1 98 ? 6.211 -8.032 -4.490 1.00 98.00 98 VAL A O 1
ATOM 801 N N . SER A 1 99 ? 7.373 -8.564 -6.349 1.00 97.56 99 SER A N 1
ATOM 802 C CA . SER A 1 99 ? 8.612 -8.961 -5.688 1.00 97.56 99 SER A CA 1
ATOM 803 C C . SER A 1 99 ? 9.738 -7.999 -6.020 1.00 97.56 99 SER A C 1
ATOM 805 O O . SER A 1 99 ? 9.925 -7.674 -7.191 1.00 97.56 99 SER A O 1
ATOM 807 N N . TYR A 1 100 ? 10.524 -7.619 -5.025 1.00 96.31 100 TYR A N 1
ATOM 808 C CA . TYR A 1 100 ? 11.706 -6.780 -5.203 1.00 96.31 100 TYR A CA 1
ATOM 809 C C . TYR A 1 100 ? 12.838 -7.268 -4.301 1.00 96.31 100 TYR A C 1
ATOM 811 O O . TYR A 1 100 ? 12.596 -7.985 -3.326 1.00 96.31 100 TYR A O 1
ATOM 819 N N . GLU A 1 101 ? 14.067 -6.879 -4.624 1.00 95.38 101 GLU A N 1
ATOM 820 C CA . GLU A 1 101 ? 15.241 -7.188 -3.812 1.00 95.38 101 GLU A CA 1
ATOM 821 C C . GLU A 1 101 ? 15.616 -6.002 -2.925 1.00 95.38 101 GLU A C 1
ATOM 823 O O . GLU A 1 101 ? 15.676 -4.857 -3.372 1.00 95.38 101 GLU A O 1
ATOM 828 N N . LEU A 1 102 ? 15.866 -6.280 -1.648 1.00 93.69 102 LEU A N 1
ATOM 829 C CA . LEU A 1 102 ? 16.411 -5.324 -0.692 1.00 93.69 102 LEU A CA 1
ATOM 830 C C . LEU A 1 102 ? 17.313 -6.084 0.277 1.00 93.69 102 LEU A C 1
ATOM 832 O O . LEU A 1 102 ? 16.899 -7.101 0.830 1.00 93.69 102 LEU A O 1
ATOM 836 N N . ASP A 1 103 ? 18.546 -5.615 0.461 1.00 93.06 103 ASP A N 1
ATOM 837 C CA . ASP A 1 103 ? 19.538 -6.245 1.344 1.00 93.06 103 ASP A CA 1
ATOM 838 C C . ASP A 1 103 ? 19.718 -7.754 1.078 1.00 93.06 103 ASP A C 1
ATOM 840 O O . ASP A 1 103 ? 19.718 -8.569 2.002 1.00 93.06 103 ASP A O 1
ATOM 844 N N . GLN A 1 104 ? 19.832 -8.135 -0.204 1.00 93.44 104 GLN A N 1
ATOM 845 C CA . GLN A 1 104 ? 19.971 -9.529 -0.673 1.00 93.44 104 GLN A CA 1
ATOM 846 C C . GLN A 1 104 ? 18.785 -10.442 -0.317 1.00 93.44 104 GLN A C 1
ATOM 848 O O . GLN A 1 104 ? 18.902 -11.668 -0.326 1.00 93.44 104 GLN A O 1
ATOM 853 N N . ARG A 1 105 ? 17.628 -9.865 0.016 1.00 94.62 105 ARG A N 1
ATOM 854 C CA . ARG A 1 105 ? 16.396 -10.606 0.288 1.00 94.62 105 ARG A CA 1
ATOM 855 C C . ARG A 1 105 ? 15.336 -10.233 -0.727 1.00 94.62 105 ARG A C 1
ATOM 857 O O . ARG A 1 105 ? 15.090 -9.055 -0.973 1.00 94.62 105 ARG A O 1
ATOM 864 N N . THR A 1 106 ? 14.652 -11.242 -1.251 1.00 96.00 106 THR A N 1
ATOM 865 C CA . THR A 1 106 ? 13.433 -11.037 -2.028 1.00 96.00 106 THR A CA 1
ATOM 866 C C . THR A 1 106 ? 12.268 -10.801 -1.076 1.00 96.00 106 THR A C 1
ATOM 868 O O . THR A 1 106 ? 11.940 -11.649 -0.244 1.00 96.00 106 THR A O 1
ATOM 871 N N . LEU A 1 107 ? 11.632 -9.644 -1.200 1.00 95.94 107 LEU A N 1
ATOM 872 C CA . LEU A 1 107 ? 10.458 -9.262 -0.426 1.00 95.94 107 LEU A CA 1
ATOM 873 C C . LEU A 1 107 ? 9.234 -9.213 -1.339 1.00 95.94 107 LEU A C 1
ATOM 875 O O . LEU A 1 107 ? 9.354 -8.958 -2.535 1.00 95.94 107 LEU A O 1
ATOM 879 N N . LEU A 1 108 ? 8.055 -9.460 -0.767 1.00 96.75 108 LEU A N 1
ATOM 880 C CA . LEU A 1 108 ? 6.772 -9.381 -1.463 1.00 96.75 108 LEU A CA 1
ATOM 881 C C . LEU A 1 108 ? 5.912 -8.291 -0.838 1.00 96.75 108 LEU A C 1
ATOM 883 O O . LEU A 1 108 ? 5.816 -8.199 0.385 1.00 96.75 108 LEU A O 1
ATOM 887 N N . VAL A 1 109 ? 5.236 -7.510 -1.674 1.00 96.88 109 VAL A N 1
ATOM 888 C CA . VAL A 1 109 ? 4.293 -6.489 -1.214 1.00 96.88 109 VAL A CA 1
ATOM 889 C C . VAL A 1 109 ? 3.124 -6.366 -2.181 1.00 96.88 109 VAL A C 1
ATOM 891 O O . VAL A 1 109 ? 3.284 -6.526 -3.390 1.00 96.88 109 VAL A O 1
ATOM 894 N N . TRP A 1 110 ? 1.937 -6.100 -1.644 1.00 97.88 110 TRP A N 1
ATOM 895 C CA . TRP A 1 110 ? 0.762 -5.767 -2.442 1.00 97.88 110 TRP A CA 1
ATOM 896 C C . TRP A 1 110 ? 0.600 -4.256 -2.614 1.00 97.88 110 TRP A C 1
ATOM 898 O O . TRP A 1 110 ? 0.800 -3.479 -1.682 1.00 97.88 110 TRP A O 1
ATOM 908 N N . MET A 1 111 ? 0.186 -3.846 -3.809 1.00 97.25 111 MET A N 1
ATOM 909 C CA . MET A 1 111 ? -0.064 -2.450 -4.176 1.00 97.25 111 MET A CA 1
ATOM 910 C C . MET A 1 111 ? -1.140 -2.358 -5.251 1.00 97.25 111 MET A C 1
ATOM 912 O O . MET A 1 111 ? -1.422 -3.338 -5.931 1.00 97.25 111 MET A O 1
ATOM 916 N N . HIS A 1 112 ? -1.748 -1.186 -5.416 1.00 98.06 112 HIS A N 1
ATOM 917 C CA . HIS A 1 112 ? -2.743 -0.947 -6.459 1.00 98.06 112 HIS A CA 1
ATOM 918 C C . HIS A 1 112 ? -2.094 -0.210 -7.638 1.00 98.06 112 HIS A C 1
ATOM 920 O O . HIS A 1 112 ? -1.437 0.803 -7.424 1.00 98.06 112 HIS A O 1
ATOM 926 N N . LEU A 1 113 ? -2.308 -0.662 -8.878 1.00 98.06 113 LEU A N 1
ATOM 927 C CA . LEU A 1 113 ? -1.671 -0.064 -10.070 1.00 98.06 113 LEU A CA 1
ATOM 928 C C . LEU A 1 113 ? -2.076 1.406 -10.323 1.00 98.06 113 LEU A C 1
ATOM 930 O O . LEU A 1 113 ? -1.343 2.164 -10.956 1.00 98.06 113 LEU A O 1
ATOM 934 N N . ASP A 1 114 ? -3.229 1.840 -9.804 1.00 97.19 114 ASP A N 1
ATOM 935 C CA . ASP A 1 114 ? -3.643 3.256 -9.851 1.00 97.19 114 ASP A CA 1
ATOM 936 C C . ASP A 1 114 ? -2.895 4.165 -8.853 1.00 97.19 114 ASP A C 1
ATOM 938 O O . ASP A 1 114 ? -3.061 5.382 -8.923 1.00 97.19 114 ASP A O 1
ATOM 942 N N . ASP A 1 115 ? -2.075 3.628 -7.944 1.00 96.31 115 ASP A N 1
ATOM 943 C CA . ASP A 1 115 ? -1.318 4.430 -6.975 1.00 96.31 115 ASP A CA 1
ATOM 944 C C . ASP A 1 115 ? -0.118 5.119 -7.649 1.00 96.31 115 ASP A C 1
ATOM 946 O O . ASP A 1 115 ? 0.999 4.612 -7.660 1.00 96.31 115 ASP A O 1
ATOM 950 N N . VAL A 1 116 ? -0.361 6.288 -8.251 1.00 95.69 116 VAL A N 1
ATOM 951 C CA . VAL A 1 116 ? 0.639 7.095 -8.984 1.00 95.69 116 VAL A CA 1
ATOM 952 C C . VAL A 1 116 ? 1.855 7.489 -8.151 1.00 95.69 116 VAL A C 1
ATOM 954 O O . VAL A 1 116 ? 2.920 7.726 -8.717 1.00 95.69 116 VAL A O 1
ATOM 957 N N . SER A 1 117 ? 1.698 7.573 -6.832 1.00 94.94 117 SER A N 1
ATOM 958 C CA . SER A 1 117 ? 2.772 7.972 -5.927 1.00 94.94 117 SER A CA 1
ATOM 959 C C . SER A 1 117 ? 3.727 6.820 -5.647 1.00 94.94 117 SER A C 1
ATOM 961 O O . SER A 1 117 ? 4.894 7.064 -5.356 1.00 94.94 117 SER A O 1
ATOM 963 N N . ASN A 1 118 ? 3.238 5.580 -5.758 1.00 96.50 118 ASN A N 1
ATOM 964 C CA . ASN A 1 118 ? 3.979 4.388 -5.365 1.00 96.50 118 ASN A CA 1
ATOM 965 C C . ASN A 1 118 ? 4.232 3.396 -6.496 1.00 96.50 118 ASN A C 1
ATOM 967 O O . ASN A 1 118 ? 5.023 2.482 -6.289 1.00 96.50 118 ASN A O 1
ATOM 971 N N . VAL A 1 119 ? 3.579 3.544 -7.653 1.00 97.31 119 VAL A N 1
ATOM 972 C CA . VAL A 1 119 ? 3.677 2.611 -8.783 1.00 97.31 119 VAL A CA 1
ATOM 973 C C . VAL A 1 119 ? 3.684 3.354 -10.116 1.00 97.31 119 VAL A C 1
ATOM 975 O O . VAL A 1 119 ? 2.763 4.115 -10.465 1.00 97.31 119 VAL A O 1
ATOM 978 N N . VAL A 1 120 ? 4.716 3.078 -10.907 1.00 96.94 120 VAL A N 1
ATOM 979 C CA . VAL A 1 120 ? 4.865 3.567 -12.279 1.00 96.94 120 VAL A CA 1
ATOM 980 C C . VAL A 1 120 ? 5.334 2.444 -13.202 1.00 96.94 120 VAL A C 1
ATOM 982 O O . VAL A 1 120 ? 5.719 1.366 -12.752 1.00 96.94 120 VAL A O 1
ATOM 985 N N . ASP A 1 121 ? 5.264 2.703 -14.505 1.00 95.94 121 ASP A N 1
ATOM 986 C CA . ASP A 1 121 ? 5.771 1.785 -15.524 1.00 95.94 121 ASP A CA 1
ATOM 987 C C . ASP A 1 121 ? 7.273 1.527 -15.321 1.00 95.94 121 ASP A C 1
ATOM 989 O O . ASP A 1 121 ? 7.997 2.415 -14.853 1.00 95.94 121 ASP A O 1
ATOM 993 N N . ALA A 1 122 ? 7.738 0.327 -15.658 1.00 91.19 122 ALA A N 1
ATOM 994 C CA . ALA A 1 122 ? 9.129 -0.061 -15.456 1.00 91.19 122 ALA A CA 1
ATOM 995 C C . ALA A 1 122 ? 10.091 0.927 -16.120 1.00 91.19 122 ALA A C 1
ATOM 997 O O . ALA A 1 122 ? 9.841 1.414 -17.226 1.00 91.19 122 ALA A O 1
ATOM 998 N N . ARG A 1 123 ? 11.236 1.171 -15.469 1.00 83.62 123 ARG A N 1
ATOM 999 C CA . ARG A 1 123 ? 12.309 2.047 -15.977 1.00 83.62 123 ARG A CA 1
ATOM 1000 C C . ARG A 1 123 ? 11.892 3.513 -16.145 1.00 83.62 123 ARG A C 1
ATOM 1002 O O . ARG A 1 123 ? 12.603 4.282 -16.790 1.00 83.62 123 ARG A O 1
ATOM 1009 N N . SER A 1 124 ? 10.761 3.920 -15.573 1.00 83.00 124 SER A N 1
ATOM 1010 C CA . SER A 1 124 ? 10.345 5.327 -15.560 1.00 83.00 124 SER A CA 1
ATOM 1011 C C . SER A 1 124 ? 11.052 6.124 -14.464 1.00 83.00 124 SER A C 1
ATOM 1013 O O . SER A 1 124 ? 11.128 7.353 -14.549 1.00 83.00 124 SER A O 1
ATOM 1015 N N . LYS A 1 125 ? 11.515 5.454 -13.401 1.00 84.31 125 LYS A N 1
ATOM 1016 C CA . LYS A 1 125 ? 12.106 6.090 -12.213 1.00 84.31 125 LYS A CA 1
ATOM 1017 C C . LYS A 1 125 ? 13.410 5.453 -11.763 1.00 84.31 125 LYS A C 1
ATOM 1019 O O . LYS A 1 125 ? 14.220 6.154 -11.161 1.00 84.31 125 LYS A O 1
ATOM 1024 N N . THR A 1 126 ? 13.623 4.172 -12.035 1.00 79.25 126 THR A N 1
ATOM 1025 C CA . THR A 1 126 ? 14.866 3.488 -11.667 1.00 79.25 126 THR A CA 1
ATOM 1026 C C . THR A 1 126 ? 15.924 3.640 -12.749 1.00 79.25 126 THR A C 1
ATOM 1028 O O . THR A 1 126 ? 15.625 3.545 -13.941 1.00 79.25 126 THR A O 1
ATOM 1031 N N . ASP A 1 127 ? 17.173 3.830 -12.330 1.00 76.75 127 ASP A N 1
ATOM 1032 C CA . ASP A 1 127 ? 18.323 3.815 -13.230 1.00 76.75 127 ASP A CA 1
ATOM 1033 C C . ASP A 1 127 ? 18.448 2.423 -13.891 1.00 76.75 127 ASP A C 1
ATOM 1035 O O . ASP A 1 127 ? 18.478 1.415 -13.177 1.00 76.75 127 ASP A O 1
ATOM 1039 N N . PRO A 1 128 ? 18.542 2.332 -15.234 1.00 70.56 128 PRO A N 1
ATOM 1040 C CA . PRO A 1 128 ? 18.800 1.079 -15.942 1.00 70.56 128 PRO A CA 1
ATOM 1041 C C . PRO A 1 128 ? 19.980 0.263 -15.394 1.00 70.56 128 PRO A C 1
ATOM 1043 O O . PRO A 1 128 ? 19.969 -0.962 -15.509 1.00 70.56 128 PRO A O 1
ATOM 1046 N N . SER A 1 129 ? 20.977 0.909 -14.777 1.00 67.75 129 SER A N 1
ATOM 1047 C CA . SER A 1 129 ? 22.129 0.228 -14.175 1.00 67.75 129 SER A CA 1
ATOM 1048 C C . SER A 1 129 ? 21.753 -0.720 -13.023 1.00 67.75 129 SER A C 1
ATOM 1050 O O . SER A 1 129 ? 22.403 -1.749 -12.849 1.00 67.75 129 SER A O 1
ATOM 1052 N N . GLN A 1 130 ? 20.666 -0.442 -12.290 1.00 64.25 130 GLN A N 1
ATOM 1053 C CA . GLN A 1 130 ? 20.169 -1.297 -11.200 1.00 64.25 130 GLN A CA 1
ATOM 1054 C C . GLN A 1 130 ? 19.435 -2.546 -11.698 1.00 64.25 130 GLN A C 1
ATOM 1056 O O . GLN A 1 130 ? 19.262 -3.516 -10.965 1.00 64.25 130 GLN A O 1
ATOM 1061 N N . VAL A 1 131 ? 18.990 -2.532 -12.953 1.00 60.69 131 VAL A N 1
ATOM 1062 C CA . VAL A 1 131 ? 18.166 -3.596 -13.528 1.00 60.69 131 VAL A CA 1
ATOM 1063 C C . VAL A 1 131 ? 19.031 -4.767 -14.008 1.00 60.69 131 VAL A C 1
ATOM 1065 O O . VAL A 1 131 ? 18.596 -5.917 -13.954 1.00 60.69 131 VAL A O 1
ATOM 1068 N N . GLN A 1 132 ? 20.271 -4.503 -14.433 1.00 59.44 132 GLN A N 1
ATOM 1069 C CA . GLN A 1 132 ? 21.154 -5.515 -15.020 1.00 59.44 132 GLN A CA 1
ATOM 1070 C C . GLN A 1 132 ? 21.515 -6.635 -14.031 1.00 59.44 132 GLN A C 1
ATOM 1072 O O . GLN A 1 132 ? 21.460 -7.806 -14.395 1.00 59.44 132 GLN A O 1
ATOM 1077 N N . SER A 1 133 ? 21.785 -6.301 -12.763 1.00 61.81 133 SER A N 1
ATOM 1078 C CA . SER A 1 133 ? 22.139 -7.297 -11.740 1.00 61.81 133 SER A CA 1
ATOM 1079 C C . SER A 1 133 ? 21.009 -8.280 -11.430 1.00 61.81 133 SER A C 1
ATOM 1081 O O . SER A 1 133 ? 21.268 -9.386 -10.971 1.00 61.81 133 SER A O 1
ATOM 1083 N N . MET A 1 134 ? 19.759 -7.897 -11.685 1.00 59.00 134 MET A N 1
ATOM 1084 C CA . MET A 1 134 ? 18.585 -8.706 -11.360 1.00 59.00 134 MET A CA 1
ATOM 1085 C C . MET A 1 134 ? 18.253 -9.725 -12.462 1.00 59.00 134 MET A C 1
ATOM 1087 O O . MET A 1 134 ? 17.859 -10.855 -12.168 1.00 59.00 134 MET A O 1
ATOM 1091 N N . TYR A 1 135 ? 18.463 -9.366 -13.736 1.00 61.47 135 TYR A N 1
ATOM 1092 C CA . TYR A 1 135 ? 18.303 -10.311 -14.849 1.00 61.47 135 TYR A CA 1
ATOM 1093 C C . TYR A 1 135 ? 19.328 -11.447 -14.778 1.00 61.47 135 TYR A C 1
ATOM 1095 O O . TYR A 1 135 ? 18.961 -12.605 -14.995 1.00 61.47 135 TYR A O 1
ATOM 1103 N N . ASP A 1 136 ? 20.561 -11.142 -14.370 1.00 60.97 136 ASP A N 1
ATOM 1104 C CA . ASP A 1 136 ? 21.635 -12.131 -14.258 1.00 60.97 136 ASP A CA 1
ATOM 1105 C C . ASP A 1 136 ? 21.334 -13.215 -13.193 1.00 60.97 136 ASP A C 1
ATOM 1107 O O . ASP A 1 136 ? 21.693 -14.378 -13.379 1.00 60.97 136 ASP A O 1
ATOM 1111 N N . TYR A 1 137 ? 20.582 -12.899 -12.128 1.00 56.22 137 TYR A N 1
ATOM 1112 C CA . TYR A 1 137 ? 20.173 -13.874 -11.098 1.00 56.22 137 TYR A CA 1
ATOM 1113 C C . TYR A 1 137 ? 18.976 -14.751 -11.497 1.00 56.22 137 TYR A C 1
ATOM 1115 O O . TYR A 1 137 ? 18.907 -15.929 -11.128 1.00 56.22 137 TYR A O 1
ATOM 1123 N N . SER A 1 138 ? 18.035 -14.214 -12.279 1.00 55.88 138 SER A N 1
ATOM 1124 C CA . SER A 1 138 ? 16.865 -14.977 -12.743 1.00 55.88 138 SER A CA 1
ATOM 1125 C C . SER A 1 138 ? 17.233 -16.120 -13.699 1.00 55.88 138 SER A C 1
ATOM 1127 O O . SER A 1 138 ? 16.515 -17.114 -13.777 1.00 55.88 138 SER A O 1
ATOM 1129 N N . HIS A 1 139 ? 18.380 -16.021 -14.381 1.00 55.06 139 HIS A N 1
ATOM 1130 C CA . HIS A 1 139 ? 18.905 -17.085 -15.240 1.00 55.06 139 HIS A CA 1
ATOM 1131 C C . HIS A 1 139 ? 19.684 -18.169 -14.482 1.00 55.06 139 HIS A C 1
ATOM 1133 O O . HIS A 1 139 ? 19.738 -19.308 -14.940 1.00 55.06 139 HIS A O 1
ATOM 1139 N N . LEU A 1 140 ? 20.243 -17.864 -13.308 1.00 53.66 140 LEU A N 1
ATOM 1140 C CA . LEU A 1 140 ? 21.034 -18.829 -12.532 1.00 53.66 140 LEU A CA 1
ATOM 1141 C C . LEU A 1 140 ? 20.187 -19.735 -11.625 1.00 53.66 140 LEU A C 1
ATOM 1143 O O . LEU A 1 140 ? 20.636 -20.812 -11.249 1.00 53.66 140 LEU A O 1
ATOM 1147 N N . SER A 1 141 ? 18.950 -19.348 -11.307 1.00 50.69 141 SER A N 1
ATOM 1148 C CA . SER A 1 141 ? 18.038 -20.141 -10.462 1.00 50.69 141 SER A CA 1
ATOM 1149 C C . SER A 1 141 ? 17.267 -21.241 -11.215 1.00 50.69 141 SER A C 1
ATOM 1151 O O . SER A 1 141 ? 16.496 -21.977 -10.603 1.00 50.69 141 SER A O 1
ATOM 1153 N N . GLY A 1 142 ? 17.499 -21.393 -12.525 1.00 45.97 142 GLY A N 1
ATOM 1154 C CA . GLY A 1 142 ? 16.885 -22.425 -13.370 1.00 45.97 142 GLY A CA 1
ATOM 1155 C C . GLY A 1 142 ? 17.725 -23.689 -13.605 1.00 45.97 142 GLY A C 1
ATOM 1156 O O . GLY A 1 142 ? 17.304 -24.528 -14.396 1.00 45.97 142 GLY A O 1
ATOM 1157 N N . LEU A 1 143 ? 18.900 -23.840 -12.976 1.00 45.91 143 LEU A N 1
ATOM 1158 C CA . LEU A 1 143 ? 19.847 -24.922 -13.307 1.00 45.91 143 LEU A CA 1
ATOM 1159 C C . LEU A 1 143 ? 19.767 -26.200 -12.456 1.00 45.91 143 LEU A C 1
ATOM 1161 O O . LEU A 1 143 ? 20.494 -27.140 -12.756 1.00 45.91 143 LEU A O 1
ATOM 1165 N N . ASP A 1 144 ? 18.836 -26.315 -11.506 1.00 47.69 144 ASP A N 1
ATOM 1166 C CA . ASP A 1 144 ? 18.641 -27.554 -10.735 1.00 47.69 144 ASP A CA 1
ATOM 1167 C C . ASP A 1 144 ? 17.225 -28.128 -10.900 1.00 47.69 144 ASP A C 1
ATOM 1169 O O . ASP A 1 144 ? 16.430 -28.164 -9.965 1.00 47.69 144 ASP A O 1
ATOM 1173 N N . ALA A 1 145 ? 16.909 -28.608 -12.108 1.00 48.69 145 ALA A N 1
ATOM 1174 C CA . ALA A 1 145 ? 15.945 -29.693 -12.322 1.00 48.69 145 ALA A CA 1
ATOM 1175 C C . ALA A 1 145 ? 16.080 -30.278 -13.742 1.00 48.69 145 ALA A C 1
ATOM 1177 O O . ALA A 1 145 ? 15.432 -29.826 -14.678 1.00 48.69 145 ALA A O 1
ATOM 1178 N N . ASN A 1 146 ? 16.875 -31.346 -13.868 1.00 48.12 146 ASN A N 1
ATOM 1179 C CA . ASN A 1 146 ? 16.872 -32.308 -14.979 1.00 48.12 146 ASN A CA 1
ATOM 1180 C C . ASN A 1 146 ? 17.098 -31.774 -16.409 1.00 48.12 146 ASN A C 1
ATOM 1182 O O . ASN A 1 146 ? 16.148 -31.570 -17.159 1.00 48.12 146 ASN A O 1
ATOM 1186 N N . SER A 1 147 ? 18.347 -31.829 -16.879 1.00 40.75 147 SER A N 1
ATOM 1187 C CA . SER A 1 147 ? 18.617 -32.365 -18.222 1.00 40.75 147 SER A CA 1
ATOM 1188 C C . SER A 1 147 ? 20.081 -32.748 -18.395 1.00 40.75 147 SER A C 1
ATOM 1190 O O . SER A 1 147 ? 20.987 -31.922 -18.365 1.00 40.75 147 SER A O 1
ATOM 1192 N N . ASN A 1 148 ? 20.273 -34.040 -18.614 1.00 45.78 148 ASN A N 1
ATOM 1193 C CA . ASN A 1 148 ? 21.502 -34.689 -19.014 1.00 45.78 148 ASN A CA 1
ATOM 1194 C C . ASN A 1 148 ? 21.613 -34.570 -20.546 1.00 45.78 148 ASN A C 1
ATOM 1196 O O . ASN A 1 148 ? 21.049 -35.412 -21.236 1.00 45.78 148 ASN A O 1
ATOM 1200 N N . VAL A 1 149 ? 22.246 -33.522 -21.095 1.00 40.28 149 VAL A N 1
ATOM 1201 C CA . VAL A 1 149 ? 22.536 -33.431 -22.545 1.00 40.28 149 VAL A CA 1
ATOM 1202 C C . VAL A 1 149 ? 23.817 -32.628 -22.820 1.00 40.28 149 VAL A C 1
ATOM 1204 O O . VAL A 1 149 ? 23.860 -31.422 -22.624 1.00 40.28 149 VAL A O 1
ATOM 1207 N N . GLY A 1 150 ? 24.834 -33.342 -23.312 1.00 33.47 150 GLY A N 1
ATOM 1208 C CA . GLY A 1 150 ? 25.597 -33.021 -24.527 1.00 33.47 150 GLY A CA 1
ATOM 1209 C C . GLY A 1 150 ? 26.261 -31.649 -24.677 1.00 33.47 150 GLY A C 1
ATOM 1210 O O . GLY A 1 150 ? 25.629 -30.683 -25.086 1.00 33.47 150 GLY A O 1
ATOM 1211 N N . LEU A 1 151 ? 27.583 -31.648 -24.496 1.00 37.22 151 LEU A N 1
ATOM 1212 C CA . LEU A 1 151 ? 28.539 -30.685 -25.048 1.00 37.22 151 LEU A CA 1
ATOM 1213 C C . LEU A 1 151 ? 28.347 -30.464 -26.560 1.00 37.22 151 LEU A C 1
ATOM 1215 O O . LEU A 1 151 ? 28.364 -31.435 -27.314 1.00 37.22 151 LEU A O 1
ATOM 1219 N N . ASP A 1 152 ? 28.333 -29.203 -26.997 1.00 35.88 152 ASP A N 1
ATOM 1220 C CA . ASP A 1 152 ? 28.959 -28.814 -28.264 1.00 35.88 152 ASP A CA 1
ATOM 1221 C C . ASP A 1 152 ? 29.537 -27.390 -28.177 1.00 35.88 152 ASP A C 1
ATOM 1223 O O . ASP A 1 152 ? 28.948 -26.468 -27.610 1.00 35.88 152 ASP A O 1
ATOM 1227 N N . THR A 1 153 ? 30.751 -27.256 -28.694 1.00 36.69 153 THR A N 1
ATOM 1228 C CA . THR A 1 153 ? 31.640 -26.095 -28.635 1.00 36.69 153 THR A CA 1
ATOM 1229 C C . THR A 1 153 ? 31.574 -25.318 -29.944 1.00 36.69 153 THR A C 1
ATOM 1231 O O . THR A 1 153 ? 31.863 -25.875 -30.999 1.00 36.69 153 THR A O 1
ATOM 1234 N N . GLY A 1 154 ? 31.304 -24.011 -29.890 1.00 30.70 154 GLY A N 1
ATOM 1235 C CA . GLY A 1 154 ? 31.282 -23.165 -31.087 1.00 30.70 154 GLY A CA 1
ATOM 1236 C C . GLY A 1 154 ? 31.622 -21.705 -30.808 1.00 30.70 154 GLY A C 1
ATOM 1237 O O . GLY A 1 154 ? 30.741 -20.879 -30.602 1.00 30.70 154 GLY A O 1
ATOM 1238 N N . LEU A 1 155 ? 32.921 -21.397 -30.827 1.00 38.69 155 LEU A N 1
ATOM 1239 C CA . LEU A 1 155 ? 33.496 -20.051 -30.903 1.00 38.69 155 LEU A CA 1
ATOM 1240 C C . LEU A 1 155 ? 32.955 -19.272 -32.113 1.00 38.69 155 LEU A C 1
ATOM 1242 O O . LEU A 1 155 ? 32.968 -19.796 -33.223 1.00 38.69 155 LEU A O 1
ATOM 1246 N N . ASN A 1 156 ? 32.625 -17.988 -31.934 1.00 35.56 156 ASN A N 1
ATOM 1247 C CA . ASN A 1 156 ? 32.937 -16.956 -32.929 1.00 35.56 156 ASN A CA 1
ATOM 1248 C C . ASN A 1 156 ? 32.924 -15.544 -32.326 1.00 35.56 156 ASN A C 1
ATOM 1250 O O . ASN A 1 156 ? 31.924 -15.067 -31.795 1.00 35.56 156 ASN A O 1
ATOM 1254 N N . ALA A 1 157 ? 34.070 -14.878 -32.456 1.00 42.56 157 ALA A N 1
ATOM 1255 C CA . ALA A 1 157 ? 34.307 -13.481 -32.129 1.00 42.56 157 ALA A CA 1
ATOM 1256 C C . ALA A 1 157 ? 33.965 -12.570 -33.322 1.00 42.56 157 ALA A C 1
ATOM 1258 O O . ALA A 1 157 ? 34.298 -12.909 -34.456 1.00 42.56 157 ALA A O 1
ATOM 1259 N N . ARG A 1 158 ? 33.371 -11.396 -33.060 1.00 35.41 158 ARG A N 1
ATOM 1260 C CA . ARG A 1 158 ? 33.340 -10.194 -33.928 1.00 35.41 158 ARG A CA 1
ATOM 1261 C C . ARG A 1 158 ? 32.941 -8.992 -33.054 1.00 35.41 158 ARG A C 1
ATOM 1263 O O . ARG A 1 158 ? 31.892 -9.019 -32.433 1.00 35.41 158 ARG A O 1
ATOM 1270 N N . SER A 1 159 ? 33.858 -8.076 -32.745 1.00 35.53 159 SER A N 1
ATOM 1271 C CA . SER A 1 159 ? 34.229 -6.866 -33.509 1.00 35.53 159 SER A CA 1
ATOM 1272 C C . SER A 1 159 ? 33.436 -5.615 -33.097 1.00 35.53 159 SER A C 1
ATOM 1274 O O . SER A 1 159 ? 32.303 -5.427 -33.511 1.00 35.53 159 SER A O 1
ATOM 1276 N N . GLY A 1 160 ? 34.115 -4.753 -32.328 1.00 43.34 160 GLY A N 1
ATOM 1277 C CA . GLY A 1 160 ? 34.199 -3.296 -32.504 1.00 43.34 160 GLY A CA 1
ATOM 1278 C C . GLY A 1 160 ? 32.914 -2.471 -32.570 1.00 43.34 160 GLY A C 1
ATOM 1279 O O . GLY A 1 160 ? 32.370 -2.270 -33.651 1.00 43.34 160 GLY A O 1
ATOM 1280 N N . VAL A 1 161 ? 32.551 -1.841 -31.449 1.00 38.28 161 VAL A N 1
ATOM 1281 C CA . VAL A 1 161 ? 31.689 -0.650 -31.435 1.00 38.28 161 VAL A CA 1
ATOM 1282 C C . VAL A 1 161 ? 32.420 0.473 -30.702 1.00 38.28 161 VAL A C 1
ATOM 1284 O O . VAL A 1 161 ? 32.802 0.327 -29.542 1.00 38.28 161 VAL A O 1
ATOM 1287 N N . SER A 1 162 ? 32.654 1.580 -31.407 1.00 41.16 162 SER A N 1
ATOM 1288 C CA . SER A 1 162 ? 33.251 2.800 -30.859 1.00 41.16 162 SER A CA 1
ATOM 1289 C C . SER A 1 162 ? 32.277 3.514 -29.912 1.00 41.16 162 SER A C 1
ATOM 1291 O O . SER A 1 162 ? 31.075 3.535 -30.185 1.00 41.16 162 SER A O 1
ATOM 1293 N N . PRO A 1 163 ? 32.762 4.149 -28.831 1.00 37.19 163 PRO A N 1
ATOM 1294 C CA . PRO A 1 163 ? 31.903 4.856 -27.891 1.00 37.19 163 PRO A CA 1
ATOM 1295 C C . PRO A 1 163 ? 31.351 6.148 -28.510 1.00 37.19 163 PRO A C 1
ATOM 1297 O O . PRO A 1 163 ? 32.100 7.013 -28.966 1.00 37.19 163 PRO A O 1
ATOM 1300 N N . ILE A 1 164 ? 30.025 6.284 -28.497 1.00 38.59 164 ILE A N 1
ATOM 1301 C CA . ILE A 1 164 ? 29.318 7.527 -28.815 1.00 38.59 164 ILE A CA 1
ATOM 1302 C C . ILE A 1 164 ? 29.505 8.480 -27.628 1.00 38.59 164 ILE A C 1
ATOM 1304 O O . ILE A 1 164 ? 29.017 8.219 -26.530 1.00 38.59 164 ILE A O 1
ATOM 1308 N N . GLN A 1 165 ? 30.215 9.590 -27.839 1.00 38.12 165 GLN A N 1
ATOM 1309 C CA . GLN A 1 165 ? 30.292 10.681 -26.868 1.00 38.12 165 GLN A CA 1
ATOM 1310 C C . GLN A 1 165 ? 28.942 11.406 -26.806 1.00 38.12 165 GLN A C 1
ATOM 1312 O O . GLN A 1 165 ? 28.579 12.152 -27.715 1.00 38.12 165 GLN A O 1
ATOM 1317 N N . MET A 1 166 ? 28.197 11.188 -25.721 1.00 34.00 166 MET A N 1
ATOM 1318 C CA . MET A 1 166 ? 27.012 11.976 -25.393 1.00 34.00 166 MET A CA 1
ATOM 1319 C C . MET A 1 166 ? 27.434 13.344 -24.849 1.00 34.00 166 MET A C 1
ATOM 1321 O O . MET A 1 166 ? 28.163 13.443 -23.863 1.00 34.00 166 MET A O 1
ATOM 1325 N N . GLN A 1 167 ? 26.970 14.409 -25.501 1.00 37.00 167 GLN A N 1
ATOM 1326 C CA . GLN A 1 167 ? 27.122 15.774 -25.012 1.00 37.00 167 GLN A CA 1
ATOM 1327 C C . GLN A 1 167 ? 26.195 15.987 -23.810 1.00 37.00 167 GLN A C 1
ATOM 1329 O O . GLN A 1 167 ? 24.992 15.744 -23.886 1.00 37.00 167 GLN A O 1
ATOM 1334 N N . ALA A 1 168 ? 26.764 16.439 -22.693 1.00 32.72 168 ALA A N 1
ATOM 1335 C CA . ALA A 1 168 ? 26.025 16.750 -21.479 1.00 32.72 168 ALA A CA 1
ATOM 1336 C C . ALA A 1 168 ? 25.120 17.975 -21.697 1.00 32.72 168 ALA A C 1
ATOM 1338 O O . ALA A 1 168 ? 25.578 19.118 -21.676 1.00 32.72 168 ALA A O 1
ATOM 1339 N N . THR A 1 169 ? 23.820 17.748 -21.871 1.00 32.25 169 THR A N 1
ATOM 1340 C CA . THR A 1 169 ? 22.809 18.806 -21.774 1.00 32.25 169 THR A CA 1
ATOM 1341 C C . THR A 1 169 ? 22.766 19.315 -20.338 1.00 32.25 169 THR A C 1
ATOM 1343 O O . THR A 1 169 ? 22.349 18.608 -19.421 1.00 32.25 169 THR A O 1
ATOM 1346 N N . THR A 1 170 ? 23.223 20.548 -20.126 1.00 32.28 170 THR A N 1
ATOM 1347 C CA . THR A 1 170 ? 23.171 21.207 -18.821 1.00 32.28 170 THR A CA 1
ATOM 1348 C C . THR A 1 170 ? 21.711 21.506 -18.483 1.00 32.28 170 THR A C 1
ATOM 1350 O O . THR A 1 170 ? 21.100 22.388 -19.084 1.00 32.28 170 THR A O 1
ATOM 1353 N N . GLN A 1 171 ? 21.127 20.755 -17.545 1.00 29.11 171 GLN A N 1
ATOM 1354 C CA . GLN A 1 171 ? 19.797 21.075 -17.028 1.00 29.11 171 GLN A CA 1
ATOM 1355 C C . GLN A 1 171 ? 19.818 22.460 -16.357 1.00 29.11 171 GLN A C 1
ATOM 1357 O O . GLN A 1 171 ? 20.765 22.774 -15.626 1.00 29.11 171 GLN A O 1
ATOM 1362 N N . PRO A 1 172 ? 18.792 23.302 -16.571 1.00 32.88 172 PRO A N 1
ATOM 1363 C CA . PRO A 1 172 ? 18.705 24.593 -15.908 1.00 32.88 172 PRO A CA 1
ATOM 1364 C C . PRO A 1 172 ? 18.614 24.382 -14.393 1.00 32.88 172 PRO A C 1
ATOM 1366 O O . PRO A 1 172 ? 17.699 23.725 -13.898 1.00 32.88 172 PRO A O 1
ATOM 1369 N N . LYS A 1 173 ? 19.567 24.952 -13.644 1.00 33.16 173 LYS A N 1
ATOM 1370 C CA . LYS A 1 173 ? 19.510 25.013 -12.177 1.00 33.16 173 LYS A CA 1
ATOM 1371 C C . LYS A 1 173 ? 18.188 25.667 -11.771 1.00 33.16 173 LYS A C 1
ATOM 1373 O O . LYS A 1 173 ? 18.005 26.862 -12.002 1.00 33.16 173 LYS A O 1
ATOM 1378 N N . LEU A 1 1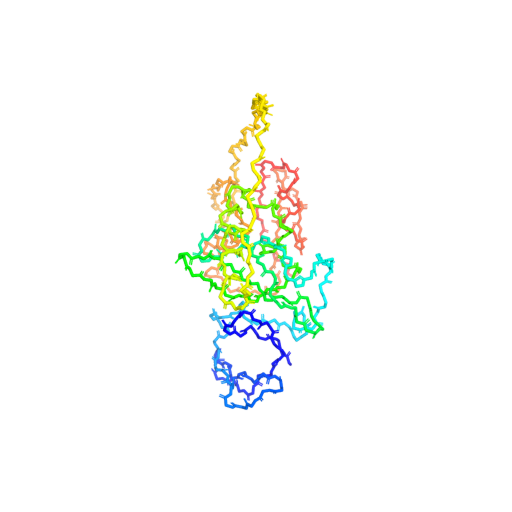74 ? 17.285 24.902 -11.150 1.00 37.41 174 LEU A N 1
ATOM 1379 C CA . LEU A 1 174 ? 16.099 25.468 -10.507 1.00 37.41 174 LEU A CA 1
ATOM 1380 C C . LEU A 1 174 ? 16.558 26.517 -9.487 1.00 37.41 174 LEU A C 1
ATOM 1382 O O . LEU A 1 174 ? 17.334 26.209 -8.576 1.00 37.41 174 LEU A O 1
ATOM 1386 N N . GLN A 1 175 ? 16.095 27.753 -9.662 1.00 42.44 175 GLN A N 1
ATOM 1387 C CA . GLN A 1 175 ? 16.327 28.840 -8.717 1.00 42.44 175 GLN A CA 1
ATOM 1388 C C . GLN A 1 175 ? 15.613 28.537 -7.395 1.00 42.44 175 GLN A C 1
ATOM 1390 O O . GLN A 1 175 ? 14.493 28.021 -7.392 1.00 42.44 175 GLN A O 1
ATOM 1395 N N . ASP A 1 176 ? 16.264 28.853 -6.278 1.00 46.59 176 ASP A N 1
ATOM 1396 C CA . ASP A 1 176 ? 15.677 28.732 -4.944 1.00 46.59 176 ASP A CA 1
ATOM 1397 C C . ASP A 1 176 ? 14.479 29.683 -4.847 1.00 46.59 176 ASP A C 1
ATOM 1399 O O . ASP A 1 176 ? 14.632 30.902 -4.934 1.00 46.59 176 ASP A O 1
ATOM 1403 N N . LYS A 1 177 ? 13.271 29.135 -4.693 1.00 49.59 177 LYS A N 1
ATOM 1404 C CA . LYS A 1 177 ? 12.067 29.926 -4.422 1.00 49.59 177 LYS A CA 1
ATOM 1405 C C . LYS A 1 177 ? 11.823 29.948 -2.914 1.00 49.59 177 LYS A C 1
ATOM 1407 O O . LYS A 1 177 ? 11.921 28.913 -2.259 1.00 49.59 177 LYS A O 1
ATOM 1412 N N . THR A 1 178 ? 11.477 31.108 -2.367 1.00 47.72 178 THR A N 1
ATOM 1413 C CA . THR A 1 178 ? 11.078 31.270 -0.961 1.00 47.72 178 THR A CA 1
ATOM 1414 C C . THR A 1 178 ? 9.631 31.746 -0.931 1.00 47.72 178 THR A C 1
ATOM 1416 O O . THR A 1 178 ? 9.311 32.752 -1.561 1.00 47.72 178 THR A O 1
ATOM 1419 N N . ALA A 1 179 ? 8.761 31.029 -0.222 1.00 56.47 179 ALA A N 1
ATOM 1420 C CA . ALA A 1 179 ? 7.402 31.462 0.082 1.00 56.47 179 ALA A CA 1
ATOM 1421 C C . ALA A 1 179 ? 7.360 32.111 1.470 1.00 56.47 179 ALA A C 1
ATOM 1423 O O . ALA A 1 179 ? 8.138 31.767 2.360 1.00 56.47 179 ALA A O 1
ATOM 1424 N N . HIS A 1 180 ? 6.453 33.064 1.651 1.00 55.12 180 HIS A N 1
ATOM 1425 C CA . HIS A 1 180 ? 6.208 33.720 2.929 1.00 55.12 180 HIS A CA 1
ATOM 1426 C C . HIS A 1 180 ? 4.788 33.370 3.360 1.00 55.12 180 HIS A C 1
ATOM 1428 O O . HIS A 1 180 ? 3.832 33.811 2.735 1.00 55.12 180 HIS A O 1
ATOM 1434 N N . LEU A 1 181 ? 4.655 32.568 4.409 1.00 57.44 181 LEU A N 1
ATOM 1435 C CA . LEU A 1 181 ? 3.374 32.191 4.990 1.00 57.44 181 LEU A CA 1
ATOM 1436 C C . LEU A 1 181 ? 3.035 33.194 6.089 1.00 57.44 181 LEU A C 1
ATOM 1438 O O . LEU A 1 181 ? 3.815 33.359 7.024 1.00 57.44 181 LEU A O 1
ATOM 1442 N N . LEU A 1 182 ? 1.899 33.877 5.987 1.00 49.94 182 LEU A N 1
ATOM 1443 C CA . LEU A 1 182 ? 1.414 34.752 7.052 1.00 49.94 182 LEU A CA 1
ATOM 1444 C C . LEU A 1 182 ? 0.456 33.952 7.942 1.00 49.94 182 LEU A C 1
ATOM 1446 O O . LEU A 1 182 ? -0.534 33.422 7.455 1.00 49.94 182 LEU A O 1
ATOM 1450 N N . MET A 1 183 ? 0.769 33.818 9.229 1.00 53.88 183 MET A N 1
ATOM 1451 C CA . MET A 1 183 ? 0.018 32.992 10.180 1.00 53.88 183 MET A CA 1
ATOM 1452 C C . MET A 1 183 ? -0.111 33.747 11.506 1.00 53.88 183 MET A C 1
ATOM 1454 O O . MET A 1 183 ? 0.900 34.089 12.117 1.00 53.88 183 MET A O 1
ATOM 1458 N N . ASP A 1 184 ? -1.340 34.058 11.934 1.00 52.44 184 ASP A N 1
ATOM 1459 C CA . ASP A 1 184 ? -1.643 34.805 13.171 1.00 52.44 184 ASP A CA 1
ATOM 1460 C C . ASP A 1 184 ? -0.802 36.098 13.332 1.00 52.44 184 ASP A C 1
ATOM 1462 O O . ASP A 1 184 ? -0.247 36.399 14.390 1.00 52.44 184 ASP A O 1
ATOM 1466 N N . GLY A 1 185 ? -0.658 36.860 12.239 1.00 52.94 185 GLY A N 1
ATOM 1467 C CA . GLY A 1 185 ? 0.118 38.109 12.199 1.00 52.94 185 GLY A CA 1
ATOM 1468 C C . GLY A 1 185 ? 1.642 37.929 12.162 1.00 52.94 185 GLY A C 1
ATOM 1469 O O . GLY A 1 185 ? 2.373 38.919 12.184 1.00 52.94 185 GLY A O 1
ATOM 1470 N N . LYS A 1 186 ? 2.141 36.689 12.086 1.00 50.84 186 LYS A N 1
ATOM 1471 C CA . LYS A 1 186 ? 3.568 36.364 11.961 1.00 50.84 186 LYS A CA 1
ATOM 1472 C C . LYS A 1 186 ? 3.884 35.855 10.559 1.00 50.84 186 LYS A C 1
ATOM 1474 O O . LYS A 1 186 ? 3.171 35.017 10.020 1.00 50.84 186 LYS A O 1
ATOM 1479 N N . THR A 1 187 ? 4.987 36.321 9.983 1.00 60.44 187 THR A N 1
ATOM 1480 C CA . THR A 1 187 ? 5.479 35.830 8.689 1.00 60.44 187 THR A CA 1
ATOM 1481 C C . THR A 1 187 ? 6.491 34.713 8.905 1.00 60.44 187 THR A C 1
ATOM 1483 O O . THR A 1 187 ? 7.550 34.945 9.487 1.00 60.44 187 THR A O 1
ATOM 1486 N N . VAL A 1 188 ? 6.211 33.523 8.385 1.00 63.62 188 VAL A N 1
ATOM 1487 C CA . VAL A 1 188 ? 7.139 32.389 8.348 1.00 63.62 188 VAL A CA 1
ATOM 1488 C C . VAL A 1 188 ? 7.684 32.244 6.933 1.00 63.62 188 VAL A C 1
ATOM 1490 O O . VAL A 1 188 ? 6.935 32.091 5.971 1.00 63.62 188 VAL A O 1
ATOM 1493 N N . GLN A 1 189 ? 9.006 32.323 6.790 1.00 58.00 189 GLN A N 1
ATOM 1494 C CA . GLN A 1 189 ? 9.678 32.088 5.514 1.00 58.00 189 GLN A CA 1
ATOM 1495 C C . GLN A 1 189 ? 9.920 30.599 5.318 1.00 58.00 189 GLN A C 1
ATOM 1497 O O . GLN A 1 189 ? 10.527 29.952 6.169 1.00 58.00 189 GLN A O 1
ATOM 1502 N N . VAL A 1 190 ? 9.501 30.076 4.172 1.00 58.22 190 VAL A N 1
ATOM 1503 C CA . VAL A 1 190 ? 9.669 28.671 3.818 1.00 58.22 190 VAL A CA 1
ATOM 1504 C C . VAL A 1 190 ? 10.386 28.578 2.481 1.00 58.22 190 VAL A C 1
ATOM 1506 O O . VAL A 1 190 ? 9.933 29.116 1.470 1.00 58.22 190 VAL A O 1
ATOM 1509 N N . LYS A 1 191 ? 11.536 27.902 2.463 1.00 56.94 191 LYS A N 1
ATOM 1510 C CA . LYS A 1 191 ? 12.247 27.609 1.217 1.00 56.94 191 LYS A CA 1
ATOM 1511 C C . LYS A 1 191 ? 11.484 26.507 0.483 1.00 56.94 191 LYS A C 1
ATOM 1513 O O . LYS A 1 191 ? 11.404 25.382 0.953 1.00 56.94 191 LYS A O 1
ATOM 1518 N N . MET A 1 192 ? 10.935 26.839 -0.678 1.00 53.38 192 MET A N 1
ATOM 1519 C CA . MET A 1 192 ? 10.030 25.994 -1.469 1.00 53.38 192 MET A CA 1
ATOM 1520 C C . MET A 1 192 ? 10.747 24.894 -2.252 1.00 53.38 192 MET A C 1
ATOM 1522 O O . MET A 1 192 ? 10.112 24.207 -3.048 1.00 53.38 192 MET A O 1
ATOM 1526 N N . LYS A 1 193 ? 12.070 24.757 -2.116 1.00 49.56 193 LYS A N 1
ATOM 1527 C CA . LYS A 1 193 ? 12.809 23.875 -3.017 1.00 49.56 193 LYS A CA 1
ATOM 1528 C C . LYS A 1 193 ? 12.508 22.392 -2.787 1.00 49.56 193 LYS A C 1
ATOM 1530 O O . LYS A 1 193 ? 12.683 21.622 -3.720 1.00 49.56 193 LYS A O 1
ATOM 1535 N N . GLU A 1 194 ? 12.022 22.006 -1.609 1.00 51.59 194 GLU A N 1
ATOM 1536 C CA . GLU A 1 194 ? 11.887 20.592 -1.230 1.00 51.59 194 GLU A CA 1
ATOM 1537 C C . GLU A 1 194 ? 10.760 20.364 -0.210 1.00 51.59 194 GLU A C 1
ATOM 1539 O O . GLU A 1 194 ? 10.965 19.686 0.784 1.00 51.59 194 GLU A O 1
ATOM 1544 N N . LEU A 1 195 ? 9.576 20.954 -0.408 1.00 50.00 195 LEU A N 1
ATOM 1545 C CA . LEU A 1 195 ? 8.402 20.515 0.355 1.00 50.00 195 LEU A CA 1
ATOM 1546 C C . LEU A 1 195 ? 7.432 19.798 -0.570 1.00 50.00 195 LEU A C 1
ATOM 1548 O O . LEU A 1 195 ? 6.805 20.392 -1.450 1.00 50.00 195 LEU A O 1
ATOM 1552 N N . THR A 1 196 ? 7.318 18.496 -0.353 1.00 59.09 196 THR A N 1
ATOM 1553 C CA . THR A 1 196 ? 6.199 17.692 -0.820 1.00 59.09 196 THR A CA 1
ATOM 1554 C C . THR A 1 196 ? 4.902 18.190 -0.180 1.00 59.09 196 THR A C 1
ATOM 1556 O O . THR A 1 196 ? 4.894 18.854 0.859 1.00 59.09 196 THR A O 1
ATOM 1559 N N . LEU A 1 197 ? 3.766 17.854 -0.796 1.00 51.38 197 LEU A N 1
ATOM 1560 C CA . LEU A 1 197 ? 2.447 18.206 -0.264 1.00 51.38 197 LEU A CA 1
ATOM 1561 C C . LEU A 1 197 ? 2.259 17.714 1.181 1.00 51.38 197 LEU A C 1
ATOM 1563 O O . LEU A 1 197 ? 1.671 18.428 1.986 1.00 51.38 197 LEU A O 1
ATOM 1567 N N . SER A 1 198 ? 2.797 16.532 1.495 1.00 52.12 198 SER A N 1
ATOM 1568 C CA . SER A 1 198 ? 2.757 15.959 2.842 1.00 52.12 198 SER A CA 1
ATOM 1569 C C . SER A 1 198 ? 3.525 16.826 3.831 1.00 52.12 198 SER A C 1
ATOM 1571 O O . SER A 1 198 ? 2.987 17.180 4.868 1.00 52.12 198 SER A O 1
ATOM 1573 N N . GLU A 1 199 ? 4.741 17.253 3.489 1.00 61.53 199 GLU A N 1
ATOM 1574 C CA . GLU A 1 199 ? 5.561 18.058 4.399 1.00 61.53 199 GLU A CA 1
ATOM 1575 C C . GLU A 1 199 ? 4.973 19.459 4.613 1.00 61.53 199 GLU A C 1
ATOM 1577 O O . GLU A 1 199 ? 5.073 20.014 5.705 1.00 61.53 199 GLU A O 1
ATOM 1582 N N . LEU A 1 200 ? 4.307 20.030 3.601 1.00 66.31 200 LEU A N 1
ATOM 1583 C CA . LEU A 1 200 ? 3.559 21.276 3.772 1.00 66.31 200 LEU A CA 1
ATOM 1584 C C . LEU A 1 200 ? 2.340 21.081 4.688 1.00 66.31 200 LEU A C 1
ATOM 1586 O O . LEU A 1 200 ? 2.078 21.931 5.538 1.00 66.31 200 LEU A O 1
ATOM 1590 N N . GLN A 1 201 ? 1.609 19.975 4.536 1.00 59.88 201 GLN A N 1
ATOM 1591 C CA . GLN A 1 201 ? 0.480 19.632 5.405 1.00 59.88 201 GLN A CA 1
ATOM 1592 C C . GLN A 1 201 ? 0.930 19.409 6.852 1.00 59.88 201 GLN A C 1
ATOM 1594 O O . GLN A 1 201 ? 0.316 19.967 7.760 1.00 59.88 201 GLN A O 1
ATOM 1599 N N . ASP A 1 202 ? 2.027 18.682 7.059 1.00 61.84 202 ASP A N 1
ATOM 1600 C CA . ASP A 1 202 ? 2.615 18.429 8.376 1.00 61.84 202 ASP A CA 1
ATOM 1601 C C . ASP A 1 202 ? 3.096 19.732 9.028 1.00 61.84 202 ASP A C 1
ATOM 1603 O O . ASP A 1 202 ? 2.855 19.971 10.211 1.00 61.84 202 ASP A O 1
ATOM 1607 N N . LEU A 1 203 ? 3.713 20.629 8.250 1.00 68.50 203 LEU A N 1
ATOM 1608 C CA . LEU A 1 203 ? 4.174 21.927 8.740 1.00 68.50 203 LEU A CA 1
ATOM 1609 C C . LEU A 1 203 ? 3.006 22.830 9.157 1.00 68.50 203 LEU A C 1
ATOM 1611 O O . LEU A 1 203 ? 3.066 23.445 10.225 1.00 68.50 203 LEU A O 1
ATOM 1615 N N . ILE A 1 204 ? 1.938 22.874 8.353 1.00 65.88 204 ILE A N 1
ATOM 1616 C CA . ILE A 1 204 ? 0.693 23.580 8.691 1.00 65.88 204 ILE A CA 1
ATOM 1617 C C . ILE A 1 204 ? 0.070 22.961 9.947 1.00 65.88 204 ILE A C 1
ATOM 1619 O O . ILE A 1 204 ? -0.337 23.688 10.853 1.00 65.88 204 ILE A O 1
ATOM 1623 N N . TYR A 1 205 ? 0.030 21.634 10.044 1.00 61.59 205 TYR A N 1
ATOM 1624 C CA . TYR A 1 205 ? -0.546 20.951 11.193 1.00 61.59 205 TYR A CA 1
ATOM 1625 C C . TYR A 1 205 ? 0.210 21.263 12.491 1.00 61.59 205 TYR A C 1
ATOM 1627 O O . TYR A 1 205 ? -0.393 21.747 13.450 1.00 61.59 205 TYR A O 1
ATOM 1635 N N . GLU A 1 206 ? 1.531 21.075 12.504 1.00 63.28 206 GLU A N 1
ATOM 1636 C CA . GLU A 1 206 ? 2.362 21.281 13.697 1.00 63.28 206 GLU A CA 1
ATOM 1637 C C . GLU A 1 206 ? 2.399 22.737 14.167 1.00 63.28 206 GLU A C 1
ATOM 1639 O O . GLU A 1 206 ? 2.409 22.985 15.371 1.00 63.28 206 GLU A O 1
ATOM 1644 N N . HIS A 1 207 ? 2.419 23.703 13.244 1.00 60.50 207 HIS A N 1
ATOM 1645 C CA . HIS A 1 207 ? 2.635 25.110 13.603 1.00 60.50 207 HIS A CA 1
ATOM 1646 C C . HIS A 1 207 ? 1.347 25.933 13.695 1.00 60.50 207 HIS A C 1
ATOM 1648 O O . HIS A 1 207 ? 1.381 27.035 14.240 1.00 60.50 207 HIS A O 1
ATOM 1654 N N . VAL A 1 208 ? 0.228 25.434 13.159 1.00 56.75 208 VAL A N 1
ATOM 1655 C CA . VAL A 1 208 ? -1.037 26.187 13.087 1.00 56.75 208 VAL A CA 1
ATOM 1656 C C . VAL A 1 208 ? -2.199 25.429 13.717 1.00 56.75 208 VAL A C 1
ATOM 1658 O O . VAL A 1 208 ? -3.042 26.045 14.368 1.00 56.75 208 VAL A O 1
ATOM 1661 N N . LEU A 1 209 ? -2.274 24.110 13.516 1.00 55.56 209 LEU A N 1
ATOM 1662 C CA . LEU A 1 209 ? -3.467 23.325 13.856 1.00 55.56 209 LEU A CA 1
ATOM 1663 C C . LEU A 1 209 ? -3.370 22.603 15.202 1.00 55.56 209 LEU A C 1
ATOM 1665 O O . LEU A 1 209 ? -4.409 22.290 15.775 1.00 55.56 209 LEU A O 1
ATOM 1669 N N . LYS A 1 210 ? -2.159 22.377 15.727 1.00 56.91 210 LYS A N 1
ATOM 1670 C CA . LYS A 1 210 ? -1.914 21.624 16.971 1.00 56.91 210 LYS A CA 1
ATOM 1671 C C . LYS A 1 210 ? -2.732 22.113 18.173 1.00 56.91 210 LYS A C 1
ATOM 1673 O O . LYS A 1 210 ? -3.149 21.295 18.989 1.00 56.91 210 LYS A O 1
ATOM 1678 N N . ASP A 1 211 ? -3.018 23.416 18.225 1.00 52.72 211 ASP A N 1
ATOM 1679 C CA . ASP A 1 211 ? -3.714 24.066 19.341 1.00 52.72 211 ASP A CA 1
ATOM 1680 C C . ASP A 1 211 ? -5.130 24.577 18.992 1.00 52.72 211 ASP A C 1
ATOM 1682 O O . ASP A 1 211 ? -5.768 25.230 19.822 1.00 52.72 211 ASP A O 1
ATOM 1686 N N . LYS A 1 212 ? -5.656 24.312 17.783 1.00 55.00 212 LYS A N 1
ATOM 1687 C CA . LYS A 1 212 ? -6.979 24.812 17.346 1.00 55.00 212 LYS A CA 1
ATOM 1688 C C . LYS A 1 212 ? -7.987 23.671 17.169 1.00 55.00 212 LYS A C 1
ATOM 1690 O O . LYS A 1 212 ? -7.698 22.645 16.562 1.00 55.00 212 LYS A O 1
ATOM 1695 N N . THR A 1 213 ? -9.206 23.860 17.681 1.00 47.25 213 THR A N 1
ATOM 1696 C CA . THR A 1 213 ? -10.330 22.940 17.450 1.00 47.25 213 THR A CA 1
ATOM 1697 C C . THR A 1 213 ? -10.948 23.208 16.081 1.00 47.25 213 THR A C 1
ATOM 1699 O O . THR A 1 213 ? -11.344 24.330 15.771 1.00 47.25 213 THR A O 1
ATOM 1702 N N . TRP A 1 214 ? -10.995 22.173 15.243 1.00 49.44 214 TRP A N 1
ATOM 1703 C CA . TRP A 1 214 ? -11.530 22.263 13.886 1.00 49.44 214 TRP A CA 1
ATOM 1704 C C . TRP A 1 214 ? -13.059 22.341 13.895 1.00 49.44 214 TRP A C 1
ATOM 1706 O O . TRP A 1 214 ? -13.712 21.674 14.701 1.00 49.44 214 TRP A O 1
ATOM 1716 N N . ASN A 1 215 ? -13.628 23.109 12.965 1.00 50.50 215 ASN A N 1
ATOM 1717 C CA . ASN A 1 215 ? -15.039 23.005 12.612 1.00 50.50 215 ASN A CA 1
ATOM 1718 C C . ASN A 1 215 ? -15.199 22.941 11.089 1.00 50.50 215 ASN A C 1
ATOM 1720 O O . ASN A 1 215 ? -14.327 23.378 10.338 1.00 50.50 215 ASN A O 1
ATOM 1724 N N . ASP A 1 216 ? -16.336 22.409 10.647 1.00 42.62 216 ASP A N 1
ATOM 1725 C CA . ASP A 1 216 ? -16.623 22.149 9.232 1.00 42.62 216 ASP A CA 1
ATOM 1726 C C . ASP A 1 216 ? -16.783 23.430 8.382 1.00 42.62 216 ASP A C 1
ATOM 1728 O O . ASP A 1 216 ? -17.061 23.349 7.188 1.00 42.62 216 ASP A O 1
ATOM 1732 N N . GLN A 1 217 ? -16.624 24.619 8.974 1.00 44.47 217 GLN A N 1
ATOM 1733 C CA . GLN A 1 217 ? -16.782 25.918 8.310 1.00 44.47 217 GLN A CA 1
ATOM 1734 C C . GLN A 1 217 ? -15.442 26.582 7.953 1.00 44.47 217 GLN A C 1
ATOM 1736 O O . GLN A 1 217 ? -15.431 27.655 7.346 1.00 44.47 217 GLN A O 1
ATOM 1741 N N . MET A 1 218 ? -14.309 25.972 8.314 1.00 47.22 218 MET A N 1
ATOM 1742 C CA . MET A 1 218 ? -12.983 26.503 7.996 1.00 47.22 218 MET A CA 1
ATOM 1743 C C . MET A 1 218 ? -12.561 26.149 6.561 1.00 47.22 218 MET A C 1
ATOM 1745 O O . MET A 1 218 ? -12.596 24.986 6.163 1.00 47.22 218 MET A O 1
ATOM 1749 N N . MET A 1 219 ? -12.103 27.145 5.788 1.00 50.75 219 MET A N 1
ATOM 1750 C CA . MET A 1 219 ? -11.536 26.947 4.445 1.00 50.75 219 MET A CA 1
ATOM 1751 C C . MET A 1 219 ? -10.153 27.585 4.291 1.00 50.75 219 MET A C 1
ATOM 1753 O O . MET A 1 219 ? -9.924 28.705 4.752 1.00 50.75 219 MET A O 1
ATOM 1757 N N . LEU A 1 220 ? -9.266 26.891 3.570 1.00 57.94 220 LEU A N 1
ATOM 1758 C CA . LEU A 1 220 ? -7.956 27.399 3.168 1.00 57.94 220 LEU A CA 1
ATOM 1759 C C . LEU A 1 220 ? -8.083 28.221 1.878 1.00 57.94 220 LEU A C 1
ATOM 1761 O O . LEU A 1 220 ? -8.562 27.716 0.859 1.00 57.94 220 LEU A O 1
ATOM 1765 N N . GLN A 1 221 ? -7.635 29.478 1.907 1.00 59.47 221 GLN A N 1
ATOM 1766 C CA . GLN A 1 221 ? -7.527 30.318 0.715 1.00 59.47 221 GLN A CA 1
ATOM 1767 C C . GLN A 1 221 ? -6.064 30.589 0.382 1.00 59.47 221 GLN A C 1
ATOM 1769 O O . GLN A 1 221 ? -5.279 30.953 1.254 1.00 59.47 221 GLN A O 1
ATOM 1774 N N . ILE A 1 222 ? -5.714 30.464 -0.897 1.00 61.84 222 ILE A N 1
ATOM 1775 C CA . ILE A 1 222 ? -4.412 30.891 -1.419 1.00 61.84 222 ILE A CA 1
ATOM 1776 C C . ILE A 1 222 ? -4.626 32.212 -2.141 1.00 61.84 222 ILE A C 1
ATOM 1778 O O . ILE A 1 222 ? -5.453 32.279 -3.051 1.00 61.84 222 ILE A O 1
ATOM 1782 N N . ARG A 1 223 ? -3.885 33.253 -1.764 1.00 58.88 223 ARG A N 1
ATOM 1783 C CA . ARG A 1 223 ? -3.940 34.577 -2.392 1.00 58.88 223 ARG A CA 1
ATOM 1784 C C . ARG A 1 223 ? -2.642 34.933 -3.091 1.00 58.88 223 ARG A C 1
ATOM 1786 O O . ARG A 1 223 ? -1.598 34.489 -2.644 1.00 58.88 223 ARG A O 1
ATOM 1793 N N . ASP A 1 224 ? -2.680 35.733 -4.149 1.00 62.66 224 ASP A N 1
ATOM 1794 C CA . ASP A 1 224 ? -1.475 36.232 -4.826 1.00 62.66 224 ASP A CA 1
ATOM 1795 C C . ASP A 1 224 ? -0.861 37.447 -4.097 1.00 62.66 224 ASP A C 1
ATOM 1797 O O . ASP A 1 224 ? -1.357 37.913 -3.069 1.00 62.66 224 ASP A O 1
ATOM 1801 N N . SER A 1 225 ? 0.225 38.005 -4.644 1.00 57.06 225 SER A N 1
ATOM 1802 C CA . SER A 1 225 ? 0.876 39.212 -4.109 1.00 57.06 225 SER A CA 1
ATOM 1803 C C . SER A 1 225 ? 0.008 40.478 -4.123 1.00 57.06 225 SER A C 1
ATOM 1805 O O . SER A 1 225 ? 0.402 41.483 -3.538 1.00 57.06 225 SER A O 1
ATOM 1807 N N . GLN A 1 226 ? -1.126 40.458 -4.821 1.00 62.19 226 GLN A N 1
ATOM 1808 C CA . GLN A 1 226 ? -2.101 41.547 -4.902 1.00 62.19 226 GLN A CA 1
ATOM 1809 C C . GLN A 1 226 ? -3.322 41.277 -4.006 1.00 62.19 226 GLN A C 1
ATOM 1811 O O . GLN A 1 226 ? -4.286 42.038 -4.039 1.00 62.19 226 GLN A O 1
ATOM 1816 N N . ASN A 1 227 ? -3.256 40.237 -3.165 1.00 64.38 227 ASN A N 1
ATOM 1817 C CA . ASN A 1 227 ? -4.298 39.807 -2.239 1.00 64.38 227 ASN A CA 1
ATOM 1818 C C . ASN A 1 227 ? -5.567 39.238 -2.907 1.00 64.38 227 ASN A C 1
ATOM 1820 O O . ASN A 1 227 ? -6.603 39.080 -2.247 1.00 64.38 227 ASN A O 1
ATOM 1824 N N . ASN A 1 228 ? -5.503 38.890 -4.194 1.00 66.88 228 ASN A N 1
ATOM 1825 C CA . ASN A 1 228 ? -6.611 38.229 -4.878 1.00 66.88 228 ASN A CA 1
ATOM 1826 C C . ASN A 1 228 ? -6.634 36.754 -4.502 1.00 66.88 228 ASN A C 1
ATOM 1828 O O . ASN A 1 228 ? -5.587 36.113 -4.481 1.00 66.88 228 ASN A O 1
ATOM 1832 N N . VAL A 1 229 ? -7.818 36.196 -4.244 1.00 63.88 229 VAL A N 1
ATOM 1833 C CA . VAL A 1 229 ? -7.969 34.756 -4.005 1.00 63.88 229 VAL A CA 1
ATOM 1834 C C . VAL A 1 229 ? -7.699 34.013 -5.309 1.00 63.88 229 VAL A C 1
ATOM 1836 O O . VAL A 1 229 ? -8.476 34.096 -6.255 1.00 63.88 229 VAL A O 1
ATOM 1839 N N . VAL A 1 230 ? -6.590 33.285 -5.346 1.00 60.12 230 VAL A N 1
ATOM 1840 C CA . VAL A 1 230 ? -6.175 32.452 -6.479 1.00 60.12 230 VAL A CA 1
ATOM 1841 C C . VAL A 1 230 ? -6.885 31.105 -6.419 1.00 60.12 230 VAL A C 1
ATOM 1843 O O . VAL A 1 230 ? -7.177 30.518 -7.458 1.00 60.12 230 VAL A O 1
ATOM 1846 N N . GLN A 1 231 ? -7.191 30.609 -5.212 1.00 62.03 231 GLN A N 1
ATOM 1847 C CA . GLN A 1 231 ? -7.878 29.332 -5.043 1.00 62.03 231 GLN A CA 1
ATOM 1848 C C . GLN A 1 231 ? -8.585 29.189 -3.685 1.00 62.03 231 GLN A C 1
ATOM 1850 O O . GLN A 1 231 ? -8.079 29.652 -2.663 1.00 62.03 231 GLN A O 1
ATOM 1855 N N . THR A 1 232 ? -9.734 28.501 -3.686 1.00 54.56 232 THR A N 1
ATOM 1856 C CA . THR A 1 232 ? -10.450 27.994 -2.498 1.00 54.56 232 THR A CA 1
ATOM 1857 C C . THR A 1 232 ? -10.748 26.505 -2.716 1.00 54.56 232 THR A C 1
ATOM 1859 O O . THR A 1 232 ? -10.899 26.067 -3.858 1.00 54.56 232 THR A O 1
ATOM 1862 N N . ASP A 1 233 ? -10.672 25.689 -1.668 1.00 51.44 233 ASP A N 1
ATOM 1863 C CA . ASP A 1 233 ? -10.208 24.303 -1.801 1.00 51.44 233 ASP A CA 1
ATOM 1864 C C . ASP A 1 233 ? -11.155 23.330 -2.547 1.00 51.44 233 ASP A C 1
ATOM 1866 O O . ASP A 1 233 ? -12.181 22.884 -2.041 1.00 51.44 233 ASP A O 1
ATOM 1870 N N . LYS A 1 234 ? -10.760 22.938 -3.763 1.00 35.62 234 LYS A N 1
ATOM 1871 C CA . LYS A 1 234 ? -10.107 21.641 -4.011 1.00 35.62 234 LYS A CA 1
ATOM 1872 C C . LYS A 1 234 ? -8.907 21.909 -4.916 1.00 35.62 234 LYS A C 1
ATOM 1874 O O . LYS A 1 234 ? -9.089 22.351 -6.045 1.00 35.62 234 LYS A O 1
ATOM 1879 N N . SER A 1 235 ? -7.711 21.596 -4.421 1.00 41.03 235 SER A N 1
ATOM 1880 C CA . SER A 1 235 ? -6.429 21.518 -5.143 1.00 41.03 235 SER A CA 1
ATOM 1881 C C . SER A 1 235 ? -5.484 22.724 -5.015 1.00 41.03 235 SER A C 1
ATOM 1883 O O . SER A 1 235 ? -5.060 23.288 -6.022 1.00 41.03 235 SER A O 1
ATOM 1885 N N . VAL A 1 236 ? -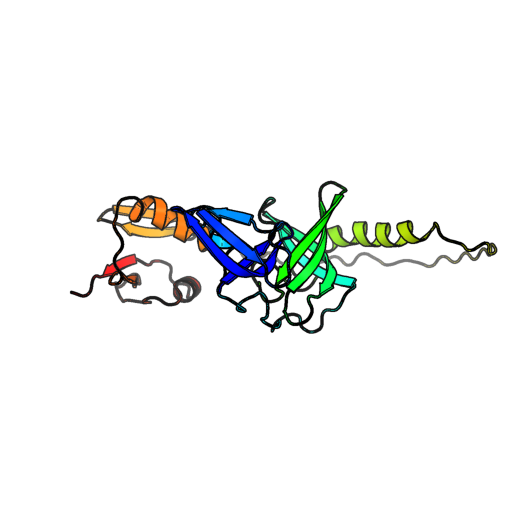4.999 22.999 -3.800 1.00 43.91 236 VAL A N 1
ATOM 1886 C CA . VAL A 1 236 ? -3.737 23.737 -3.515 1.00 43.91 236 VAL A CA 1
ATOM 1887 C C . VAL A 1 236 ? -2.612 23.474 -4.550 1.00 43.91 236 VAL A C 1
ATOM 1889 O O . VAL A 1 236 ? -1.818 24.352 -4.878 1.00 43.91 236 VAL A O 1
ATOM 1892 N N . ILE A 1 237 ? -2.598 22.270 -5.129 1.00 38.84 237 ILE A N 1
ATOM 1893 C CA . ILE A 1 237 ? -1.708 21.777 -6.190 1.00 38.84 237 ILE A CA 1
ATOM 1894 C C . ILE A 1 237 ? -1.695 22.655 -7.463 1.00 38.84 237 ILE A C 1
ATOM 1896 O O . ILE A 1 237 ? -0.626 22.871 -8.033 1.00 38.84 237 ILE A O 1
ATOM 1900 N N . ASN A 1 238 ? -2.836 23.193 -7.912 1.00 40.78 238 ASN A N 1
ATOM 1901 C CA . ASN A 1 238 ? -2.904 23.943 -9.178 1.00 40.78 238 ASN A CA 1
ATOM 1902 C C . ASN A 1 238 ? -2.346 25.369 -9.047 1.00 40.78 238 ASN A C 1
ATOM 1904 O O . ASN A 1 238 ? -1.700 25.862 -9.973 1.00 40.78 238 ASN A O 1
ATOM 1908 N N . ALA A 1 239 ? -2.519 26.012 -7.889 1.00 40.69 239 ALA A N 1
ATOM 1909 C CA . ALA A 1 239 ? -1.959 27.338 -7.632 1.00 40.69 239 ALA A CA 1
ATOM 1910 C C . ALA A 1 239 ? -0.418 27.321 -7.579 1.00 40.69 239 ALA A C 1
ATOM 1912 O O . ALA A 1 239 ? 0.224 28.225 -8.117 1.00 40.69 239 ALA A O 1
ATOM 1913 N N . ILE A 1 240 ? 0.191 26.269 -7.016 1.00 42.91 240 ILE A N 1
ATOM 1914 C CA . ILE A 1 240 ? 1.657 26.147 -6.870 1.00 42.91 240 ILE A CA 1
ATOM 1915 C C . ILE A 1 240 ? 2.349 25.902 -8.228 1.00 42.91 240 ILE A C 1
ATOM 1917 O O . ILE A 1 240 ? 3.469 26.367 -8.449 1.00 42.91 240 ILE A O 1
ATOM 1921 N N . GLY A 1 241 ? 1.668 25.250 -9.177 1.00 41.81 241 GLY A N 1
ATOM 1922 C CA . GLY A 1 241 ? 2.172 25.020 -10.537 1.00 41.81 241 GLY A CA 1
ATOM 1923 C C . GLY A 1 241 ? 2.140 26.244 -11.465 1.00 41.81 241 GLY A C 1
ATOM 1924 O O . GLY A 1 241 ? 2.770 26.220 -12.519 1.00 41.81 241 GLY A O 1
ATOM 1925 N N . SER A 1 242 ? 1.451 27.327 -11.086 1.00 46.84 242 SER A N 1
ATOM 1926 C CA . SER A 1 242 ? 1.186 28.480 -11.968 1.00 46.84 242 SER A CA 1
ATOM 1927 C C . SER A 1 242 ? 2.348 29.479 -12.114 1.00 46.84 242 SER A C 1
ATOM 1929 O O . SER A 1 242 ? 2.235 30.470 -12.830 1.00 46.84 242 SER A O 1
ATOM 1931 N N . GLY A 1 243 ? 3.490 29.233 -11.463 1.00 43.69 243 GLY A N 1
ATOM 1932 C CA . GLY A 1 243 ? 4.684 30.079 -11.587 1.00 43.69 243 GLY A CA 1
ATOM 1933 C C . GLY A 1 243 ? 4.667 31.354 -10.735 1.00 43.69 243 GLY A C 1
ATOM 1934 O O . GLY A 1 243 ? 5.624 32.127 -10.795 1.00 43.69 243 GLY A O 1
ATOM 1935 N N . LEU A 1 244 ? 3.643 31.550 -9.902 1.00 44.72 244 LEU A N 1
ATOM 1936 C CA . LEU A 1 244 ? 3.559 32.673 -8.968 1.00 44.72 244 LEU A CA 1
ATOM 1937 C C . LEU A 1 244 ? 4.670 32.597 -7.908 1.00 44.72 244 LEU A C 1
ATOM 1939 O O . LEU A 1 244 ? 4.959 31.542 -7.343 1.00 44.72 244 LEU A O 1
ATOM 1943 N N . SER A 1 245 ? 5.329 33.730 -7.658 1.00 38.91 245 SER A N 1
ATOM 1944 C CA . SER A 1 245 ? 6.502 33.828 -6.778 1.00 38.91 245 SER A CA 1
ATOM 1945 C C . SER A 1 245 ? 6.163 34.165 -5.325 1.00 38.91 245 SER A C 1
ATOM 1947 O O . SER A 1 245 ? 7.032 34.040 -4.463 1.00 38.91 245 SER A O 1
ATOM 1949 N N . ARG A 1 246 ? 4.924 34.589 -5.035 1.00 44.12 246 ARG A N 1
ATOM 1950 C CA . ARG A 1 246 ? 4.447 34.943 -3.690 1.00 44.12 246 ARG A CA 1
ATOM 1951 C C . ARG A 1 246 ? 2.960 34.640 -3.553 1.00 44.12 246 ARG A C 1
ATOM 1953 O O . ARG A 1 246 ? 2.182 35.048 -4.412 1.00 44.12 246 ARG A O 1
ATOM 1960 N N . PHE A 1 247 ? 2.590 33.978 -2.464 1.00 47.69 247 PHE A N 1
ATOM 1961 C CA . PHE A 1 247 ? 1.201 33.799 -2.071 1.00 47.69 247 PHE A CA 1
ATOM 1962 C C . PHE A 1 247 ? 1.028 33.950 -0.560 1.00 47.69 247 PHE A C 1
ATOM 1964 O O . PHE A 1 247 ? 1.971 33.702 0.191 1.00 47.69 247 PHE A O 1
ATOM 1971 N N . THR A 1 248 ? -0.173 34.335 -0.139 1.00 50.97 248 THR A N 1
ATOM 1972 C CA . THR A 1 248 ? -0.598 34.403 1.266 1.00 50.97 248 THR A CA 1
ATOM 1973 C C . THR A 1 248 ? -1.623 33.303 1.513 1.00 50.97 248 THR A C 1
ATOM 1975 O O . THR A 1 248 ? -2.496 33.084 0.673 1.00 50.97 248 THR A O 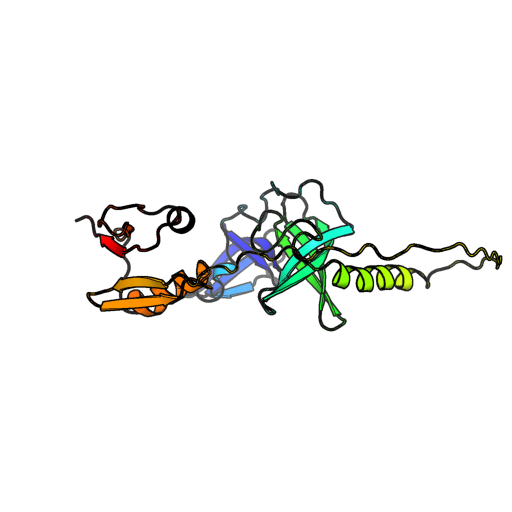1
ATOM 1978 N N . LEU A 1 249 ? -1.514 32.594 2.636 1.00 49.28 249 LEU A N 1
ATOM 1979 C CA . LEU A 1 249 ? -2.555 31.671 3.083 1.00 49.28 249 LEU A CA 1
ATOM 1980 C C . LEU A 1 249 ? -3.442 32.402 4.083 1.00 49.28 249 LEU A C 1
ATOM 1982 O O . LEU A 1 249 ? -2.974 32.740 5.165 1.00 49.28 249 LEU A O 1
ATOM 1986 N N . ASP A 1 250 ? -4.703 32.616 3.723 1.00 51.88 250 ASP A N 1
ATOM 1987 C CA . ASP A 1 250 ? -5.688 33.215 4.619 1.00 51.88 250 ASP A CA 1
ATOM 1988 C C . ASP A 1 250 ? -6.762 32.194 4.980 1.00 51.88 250 ASP A C 1
ATOM 1990 O O . ASP A 1 250 ? -7.253 31.443 4.131 1.00 51.88 250 ASP A O 1
ATOM 1994 N N . TRP A 1 251 ? -7.160 32.209 6.249 1.00 49.47 251 TRP A N 1
ATOM 1995 C CA . TRP A 1 251 ? -8.291 31.437 6.746 1.00 49.47 251 TRP A CA 1
ATOM 1996 C C . TRP A 1 251 ? -9.498 32.357 6.871 1.00 49.47 251 TRP A C 1
ATOM 1998 O O . TRP A 1 251 ? -9.449 33.360 7.584 1.00 49.47 251 TRP A O 1
ATOM 2008 N N . VAL A 1 252 ? -10.585 32.016 6.183 1.00 46.62 252 VAL A N 1
ATOM 2009 C CA . VAL A 1 252 ? -11.833 32.787 6.228 1.00 46.62 252 VAL A CA 1
ATOM 2010 C C . VAL A 1 252 ? -12.927 31.899 6.807 1.00 46.62 252 VAL A C 1
ATOM 2012 O O . VAL A 1 252 ? -13.192 30.823 6.276 1.00 46.62 252 VAL A O 1
ATOM 2015 N N . SER A 1 253 ? -13.548 32.349 7.898 1.00 35.41 253 SER A N 1
ATOM 2016 C CA . SER A 1 253 ? -14.780 31.759 8.425 1.00 35.41 253 SER A CA 1
ATOM 2017 C C . SER A 1 253 ? -15.958 32.480 7.788 1.00 35.41 253 SER A C 1
ATOM 2019 O O . SER A 1 253 ? -16.046 33.706 7.882 1.00 35.41 253 SER A O 1
ATOM 2021 N N . TYR A 1 254 ? -16.871 31.740 7.168 1.00 40.19 254 TYR A N 1
ATOM 2022 C CA . TYR A 1 254 ? -18.179 32.292 6.827 1.00 40.19 254 TYR A CA 1
ATOM 2023 C C . TYR A 1 254 ? -19.071 32.176 8.063 1.00 40.19 254 TYR A C 1
ATOM 2025 O O . TYR A 1 254 ? -19.310 31.071 8.549 1.00 40.19 254 TYR A O 1
ATOM 2033 N N . GLY A 1 255 ? -19.456 33.329 8.616 1.00 39.25 255 GLY A N 1
ATOM 2034 C CA . GLY A 1 255 ? -20.505 33.428 9.633 1.00 39.25 255 GLY A CA 1
ATOM 2035 C C . GLY A 1 255 ? -21.890 33.255 9.030 1.00 39.25 255 GLY A C 1
ATOM 2036 O O . GLY A 1 255 ? -22.040 33.544 7.820 1.00 39.25 255 GLY A O 1
#

Radius of gyration: 25.48 Å; chains: 1; bounding box: 55×76×56 Å

Foldseek 3Di:
DKWFQDPQRATAAWDFPDDDPQWTFIDGPPDDSVPTDIDRCVVPVVRIGGGCPANQAAAPPPPVDDAQFKKWFQDPVVRDIFIWGFHDDDDRGQKTWTWTDDPNDIGIHIDGCNPPVTIDHPPPGDDPVRVVVVVVVVVVVPPPDDDDDDDDDDDDDDDDDDDDDDDDDDDPDDDFAWEWEQAPNDTDIDGPPDDDPVNVVVVCCVPPVVPDDDDPQKWKFKAAPVRHGPDIDDPPPVVVPPPGRYIYIDIDGDD

pLDDT: mean 72.5, std 24.2, range [29.11, 98.5]

Secondary structure (DSSP, 8-state):
-EEEE-TTS-EEEEEEEEEETTEEEEEETTS-GGG-EEEETTT-GGGEEETTTTTTPPPSSSTT--TT-EEEEEETTTTEEEEEEEEEE-TTSSEEEEEEEETTEEEEEEEETT-TTTEEETTSSS-HHHHHHHHHHHHHTT-SS--------------------------------EEEEEETTEEEEEEGGG--HHHHHHHHIIIIITT----TTEEEEEEETT--EEEESS-HHHHHTT--S-EEEEEEE--